Protein 1Y55 (pdb70)

B-factor: mean 13.02, std 7.2, range [3.68, 67.24]

Foldseek 3Di:
DDQVAAWKAKPQGKIKHWHDQDPQQKIKTWIFDPDDPDNVQADIWIKIWGWDDPDPWIKIKMKTDGPRARKIKMKIFIWDQDPVRFIKTKIKMKIAHDDDDPVCRVPGIDIDIIMMGHPD/DFDDAAKKAKPQGKIKHWHDQDPQQKIKIWIFDPDDPDNVQADIWMKIWGWDDPDPWIKIKMKTCGPRANKIKMKIFIWDQDPVRWIKTKIKMKIAHDDDDPVCRVVGIDIDIIIMGHDD

Structure (mmCIF, N/CA/C/O backbone):
data_1Y55
#
_entry.id   1Y55
#
_cell.length_a   78.173
_cell.length_b   78.173
_cell.length_c   110.260
_cell.angle_alpha   90.00
_cell.angle_beta   90.00
_cell.angle_gamma   90.00
#
_symmetry.space_group_name_H-M   'P 41 21 2'
#
loop_
_entity.id
_entity.type
_entity.pdbx_description
1 polymer 'Avidin-related protein 4/5'
2 non-polymer BIOTIN
3 non-polymer 'FORMIC ACID'
4 water water
#
loop_
_atom_site.group_PDB
_atom_site.id
_atom_site.type_symbol
_atom_site.label_atom_id
_atom_site.label_alt_id
_atom_site.label_comp_id
_atom_site.label_asym_id
_atom_site.label_entity_id
_atom_site.label_seq_id
_atom_site.pdbx_PDB_ins_code
_atom_site.Cartn_x
_atom_site.Cartn_y
_atom_site.Cartn_z
_atom_site.occupancy
_atom_site.B_iso_or_equiv
_atom_site.auth_seq_id
_atom_site.auth_comp_id
_atom_site.auth_asym_id
_atom_site.auth_atom_id
_atom_site.pdbx_PDB_model_num
ATOM 1 N N . LYS A 1 3 ? -0.106 45.082 19.892 1.00 24.72 3 LYS X N 1
ATOM 2 C CA . LYS A 1 3 ? 1.286 44.586 19.648 1.00 24.70 3 LYS X CA 1
ATOM 3 C C . LYS A 1 3 ? 2.157 45.653 18.957 1.00 23.07 3 LYS X C 1
ATOM 4 O O . LYS A 1 3 ? 1.813 46.109 17.865 1.00 23.52 3 LYS X O 1
ATOM 10 N N . CYS A 1 4 ? 3.279 46.021 19.592 1.00 21.04 4 CYS X N 1
ATOM 11 C CA . CYS A 1 4 ? 4.306 46.943 19.040 1.00 19.99 4 CYS X CA 1
ATOM 12 C C . CYS A 1 4 ? 5.056 46.151 17.921 1.00 19.11 4 CYS X C 1
ATOM 13 O O . CYS A 1 4 ? 5.675 45.106 18.193 1.00 19.51 4 CYS X O 1
ATOM 16 N N . SER A 1 5 ? 4.968 46.622 16.672 1.00 18.05 5 SER X N 1
ATOM 17 C CA . SER A 1 5 ? 5.803 46.147 15.559 1.00 17.65 5 SER X CA 1
ATOM 18 C C . SER A 1 5 ? 6.728 47.304 15.200 1.00 15.63 5 SER X C 1
ATOM 19 O O . SER A 1 5 ? 6.310 48.454 15.238 1.00 17.66 5 SER X O 1
ATOM 22 N N A LEU A 1 6 ? 7.965 46.993 14.813 0.50 14.79 6 LEU X N 1
ATOM 23 N N B LEU A 1 6 ? 7.966 47.010 14.837 0.50 14.82 6 LEU X N 1
ATOM 24 C CA A LEU A 1 6 ? 8.936 48.036 14.468 0.50 14.35 6 LEU X CA 1
ATOM 25 C CA B LEU A 1 6 ? 8.875 48.093 14.509 0.50 14.35 6 LEU X CA 1
ATOM 26 C C A LEU A 1 6 ? 8.687 48.643 13.084 0.50 13.26 6 LEU X C 1
ATOM 27 C C B LEU A 1 6 ? 8.517 48.737 13.175 0.50 13.34 6 LEU X C 1
ATOM 28 O O A LEU A 1 6 ? 9.267 49.675 12.741 0.50 11.79 6 LEU X O 1
ATOM 29 O O B LEU A 1 6 ? 8.833 49.898 12.969 0.50 12.01 6 LEU X O 1
ATOM 38 N N . THR A 1 7 ? 7.822 48.020 12.290 1.00 13.34 7 THR X N 1
ATOM 39 C CA . THR A 1 7 ? 7.434 48.585 10.993 1.00 12.79 7 THR X CA 1
ATOM 40 C C . THR A 1 7 ? 6.942 50.038 11.084 1.00 12.88 7 THR X C 1
ATOM 41 O O . THR A 1 7 ? 6.096 50.358 11.908 1.00 14.51 7 THR X O 1
ATOM 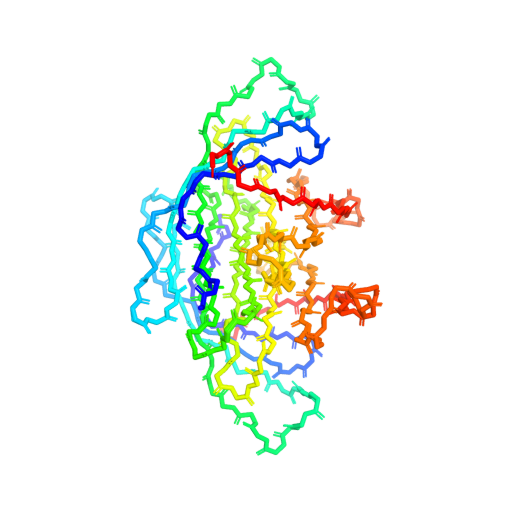45 N N . GLY A 1 8 ? 7.495 50.893 10.225 1.00 11.58 8 GLY X N 1
ATOM 46 C CA . GLY A 1 8 ? 7.141 52.297 10.138 1.00 11.28 8 GLY X CA 1
ATOM 47 C C . GLY A 1 8 ? 8.348 53.200 10.261 1.00 10.54 8 GLY X C 1
ATOM 48 O O . GLY A 1 8 ? 9.488 52.751 10.294 1.00 11.81 8 GLY X O 1
ATOM 49 N N A LYS A 1 9 ? 8.099 54.500 10.344 0.50 10.13 9 LYS X N 1
ATOM 50 N N B LYS A 1 9 ? 8.079 54.492 10.378 0.50 10.21 9 LYS X N 1
ATOM 51 C CA A LYS A 1 9 ? 9.162 55.504 10.427 0.50 9.83 9 LYS X CA 1
ATOM 52 C CA B LYS A 1 9 ? 9.127 55.500 10.479 0.50 10.07 9 LYS X CA 1
ATOM 53 C C A LYS A 1 9 ? 9.238 56.048 11.852 0.50 9.39 9 LYS X C 1
ATOM 54 C C B LYS A 1 9 ? 9.227 56.011 11.901 0.50 9.56 9 LYS X C 1
ATOM 55 O O A LYS A 1 9 ? 8.209 56.294 12.486 0.50 10.60 9 LYS X O 1
ATOM 56 O O B LYS A 1 9 ? 8.211 56.199 12.581 0.50 10.81 9 LYS X O 1
ATOM 67 N N . TRP A 1 10 ? 10.464 56.234 12.329 1.00 8.91 10 TRP X N 1
ATOM 68 C CA . TRP A 1 10 ? 10.758 56.646 13.689 1.00 8.74 10 TRP X CA 1
ATOM 69 C C . TRP A 1 10 ? 11.791 57.766 13.653 1.00 8.84 10 TRP X C 1
ATOM 70 O O . TRP A 1 10 ? 12.633 57.807 12.761 1.00 9.47 10 TRP X O 1
ATOM 81 N N . THR A 1 11 ? 11.759 58.639 14.646 1.00 8.37 11 THR X N 1
ATOM 82 C CA . THR A 1 11 ? 12.850 59.587 14.876 1.00 8.09 11 THR X CA 1
ATOM 83 C C . THR A 1 11 ? 13.385 59.396 16.285 1.00 7.84 11 THR X C 1
ATOM 84 O O . THR A 1 11 ? 12.660 58.932 17.169 1.00 9.04 11 THR X O 1
ATOM 86 N N . ASN A 1 12 ? 14.650 59.739 16.495 1.00 7.48 12 ASN X N 1
ATOM 87 C CA . ASN A 1 12 ? 15.213 59.667 17.836 1.00 7.34 12 ASN X CA 1
ATOM 88 C C . ASN A 1 12 ? 15.584 61.028 18.384 1.00 7.28 12 ASN X C 1
ATOM 89 O O . ASN A 1 12 ? 15.416 62.064 17.733 1.00 8.02 12 ASN X O 1
ATOM 94 N N . ASN A 1 13 ? 16.091 61.013 19.612 1.00 7.48 13 ASN X N 1
ATOM 95 C CA . ASN A 1 13 ? 16.395 62.232 20.353 1.00 8.14 13 ASN X CA 1
ATOM 96 C C . ASN A 1 13 ? 17.509 63.078 19.712 1.00 8.25 13 ASN X C 1
ATOM 97 O O . ASN A 1 13 ? 17.609 64.258 20.024 1.00 10.37 13 ASN X O 1
ATOM 102 N N . LEU A 1 14 ? 18.334 62.482 18.845 1.00 8.20 14 LEU X N 1
ATOM 103 C CA . LEU A 1 14 ? 19.360 63.206 18.107 1.00 8.55 14 LEU X CA 1
ATOM 104 C C . LEU A 1 14 ? 18.842 63.740 16.780 1.00 8.36 14 LEU X C 1
ATOM 105 O O . LEU A 1 14 ? 19.573 64.438 16.084 1.00 10.07 14 LEU X O 1
ATOM 110 N N . GLY A 1 15 ? 17.611 63.396 16.412 1.00 7.99 15 GLY X N 1
ATOM 111 C CA . GLY A 1 15 ? 17.025 63.795 15.149 1.00 7.98 15 GLY X CA 1
ATOM 112 C C . GLY A 1 15 ? 17.194 62.784 14.024 1.00 7.66 15 GLY X C 1
ATOM 113 O O . GLY A 1 15 ? 16.742 63.029 12.914 1.00 8.36 15 GLY X O 1
ATOM 114 N N . SER A 1 16 ? 17.861 61.654 14.270 1.00 7.16 16 SER X N 1
ATOM 115 C CA . SER A 1 16 ? 17.997 60.631 13.245 1.00 7.26 16 SER X CA 1
ATOM 116 C C . SER A 1 16 ? 16.648 60.038 12.900 1.00 7.27 16 SER X C 1
ATOM 117 O O . SER A 1 16 ? 15.749 60.024 13.733 1.00 8.62 16 SER X O 1
ATOM 120 N N . ILE A 1 17 ? 16.528 59.526 11.681 1.00 7.64 17 ILE X N 1
ATOM 121 C CA . ILE A 1 17 ? 15.301 58.900 11.198 1.00 8.02 17 ILE X CA 1
ATOM 122 C C . ILE A 1 17 ? 15.597 57.479 10.775 1.00 8.65 17 ILE X C 1
ATOM 123 O O . ILE A 1 17 ? 16.586 57.227 10.114 1.00 10.65 17 ILE X O 1
ATOM 128 N N . MET A 1 18 ? 14.734 56.533 11.131 1.00 8.76 18 MET X N 1
ATOM 129 C CA . MET A 1 18 ? 14.840 55.221 10.522 1.00 10.09 18 MET X CA 1
ATOM 130 C C . MET A 1 18 ? 13.475 54.773 10.049 1.00 9.90 18 MET X C 1
ATOM 131 O O . MET A 1 18 ? 12.435 55.130 10.598 1.00 11.16 18 MET X O 1
ATOM 136 N N . THR A 1 19 ? 13.511 53.956 9.011 1.00 9.69 19 THR X N 1
ATOM 137 C CA . THR A 1 19 ? 12.334 53.418 8.379 1.00 10.72 19 THR X CA 1
ATOM 138 C C . THR A 1 19 ? 12.483 51.912 8.348 1.00 11.32 19 THR X C 1
ATOM 139 O O . THR A 1 19 ? 13.440 51.390 7.802 1.00 13.18 19 THR X O 1
ATOM 143 N N . ILE A 1 20 ? 11.529 51.220 8.943 1.00 11.06 20 ILE X N 1
ATOM 144 C CA . ILE A 1 20 ? 11.569 49.778 9.045 1.00 11.25 20 ILE X CA 1
ATOM 145 C C . ILE A 1 20 ? 10.423 49.206 8.222 1.00 11.27 20 ILE X C 1
ATOM 146 O O . ILE A 1 20 ? 9.280 49.690 8.292 1.00 11.47 20 ILE X O 1
ATOM 151 N N . ARG A 1 21 ? 10.729 48.161 7.462 1.00 11.82 21 ARG X N 1
ATOM 152 C CA . ARG A 1 21 ? 9.774 47.538 6.565 1.00 13.00 21 ARG X CA 1
ATOM 153 C C . ARG A 1 21 ? 9.022 46.425 7.318 1.00 12.47 21 ARG X C 1
ATOM 154 O O . ARG A 1 21 ? 9.011 46.401 8.548 1.00 12.93 21 ARG X O 1
ATOM 162 N N . ALA A 1 22 ? 8.355 45.534 6.586 1.00 12.97 22 ALA X N 1
ATOM 163 C CA . ALA A 1 22 ? 7.543 44.502 7.204 1.00 13.32 22 ALA X CA 1
ATOM 164 C C . ALA A 1 22 ? 8.378 43.580 8.079 1.00 12.87 22 ALA X C 1
ATOM 165 O O . ALA A 1 22 ? 9.495 43.219 7.727 1.00 14.88 22 ALA X O 1
ATOM 167 N N . VAL A 1 23 ? 7.809 43.210 9.215 1.00 11.73 23 VAL X N 1
ATOM 168 C CA . VAL A 1 23 ? 8.419 42.230 10.107 1.00 11.32 23 VAL X CA 1
ATOM 169 C C . VAL A 1 23 ? 7.855 40.865 9.728 1.00 11.62 23 VAL X C 1
ATOM 170 O O . VAL A 1 23 ? 6.640 40.682 9.662 1.00 12.99 23 VAL X O 1
ATOM 174 N N . ASN A 1 24 ? 8.726 39.907 9.444 1.00 10.52 24 ASN X N 1
ATOM 175 C CA . ASN A 1 24 ? 8.271 38.601 8.976 1.00 10.90 24 ASN X CA 1
ATOM 176 C C . ASN A 1 24 ? 7.883 37.693 10.144 1.00 10.82 24 ASN X C 1
ATOM 177 O O . ASN A 1 24 ? 7.896 38.122 11.292 1.00 10.96 24 ASN X O 1
ATOM 182 N N A SER A 1 25 ? 7.429 36.466 9.890 0.50 10.30 25 SER X N 1
ATOM 183 N N B SER A 1 25 ? 7.608 36.429 9.806 0.50 11.45 25 SER X N 1
ATOM 184 C CA A SER A 1 25 ? 6.947 35.625 10.986 0.50 9.93 25 SER X CA 1
ATOM 185 C CA B SER A 1 25 ? 7.074 35.461 10.747 0.50 11.74 25 SER X CA 1
ATOM 186 C C A SER A 1 25 ? 8.065 35.158 11.933 0.50 10.15 25 SER X C 1
ATOM 187 C C B SER A 1 25 ? 8.057 35.164 11.859 0.50 11.07 25 SER X C 1
ATOM 188 O O A SER A 1 25 ? 7.765 34.704 13.030 0.50 11.58 25 SER X O 1
ATOM 189 O O B SER A 1 25 ? 7.658 34.866 12.973 0.50 11.83 25 SER X O 1
ATOM 194 N N . ARG A 1 26 ? 9.338 35.259 11.523 1.00 10.20 26 ARG X N 1
ATOM 195 C CA . ARG A 1 26 ? 10.459 35.035 12.440 1.00 10.18 26 ARG X CA 1
ATOM 196 C C . ARG A 1 26 ? 10.814 36.269 13.278 1.00 9.86 26 ARG X C 1
ATOM 197 O O . ARG A 1 26 ? 11.658 36.186 14.176 1.00 11.61 26 ARG X O 1
ATOM 205 N N . GLY A 1 27 ? 10.227 37.421 12.963 1.00 9.25 27 GLY X N 1
ATOM 206 C CA . GLY A 1 27 ? 10.597 38.666 13.601 1.00 9.16 27 GLY X CA 1
ATOM 207 C C . GLY A 1 27 ? 11.683 39.435 12.881 1.00 8.91 27 GLY X C 1
ATOM 208 O O . GLY A 1 27 ? 12.084 40.491 13.377 1.00 9.04 27 GLY X O 1
ATOM 209 N N . GLU A 1 28 ? 12.140 38.972 11.726 1.00 9.26 28 GLU X N 1
ATOM 210 C CA . GLU A 1 28 ? 13.185 39.666 10.998 1.00 9.28 28 GLU X CA 1
ATOM 211 C C . GLU A 1 28 ? 12.636 40.876 10.254 1.00 9.42 28 GLU X C 1
ATOM 212 O O . GLU A 1 28 ? 11.516 40.861 9.746 1.00 10.31 28 GLU X O 1
ATOM 218 N N . PHE A 1 29 ? 13.452 41.919 10.168 1.00 9.51 29 PHE X N 1
ATOM 219 C CA . PHE A 1 29 ? 13.095 43.135 9.447 1.00 9.96 29 PHE X CA 1
ATOM 220 C C . PHE A 1 29 ? 14.319 43.786 8.844 1.00 9.51 29 PHE X C 1
ATOM 221 O O . PHE A 1 29 ? 15.435 43.661 9.340 1.00 9.45 29 PHE X O 1
ATOM 229 N N . THR A 1 30 ? 14.071 44.503 7.762 1.00 10.61 30 THR X N 1
ATOM 230 C CA . THR A 1 30 ? 15.056 45.368 7.162 1.00 11.06 30 THR X CA 1
ATOM 231 C C . THR A 1 30 ? 14.553 46.795 7.174 1.00 10.37 30 THR X C 1
ATOM 232 O O . THR A 1 30 ? 13.407 47.062 7.510 1.00 12.01 30 THR X O 1
ATOM 236 N N . GLY A 1 31 ? 15.431 47.714 6.830 1.00 10.10 31 GLY X N 1
ATOM 237 C CA . GLY A 1 31 ? 15.067 49.100 6.799 1.00 10.92 31 GLY X CA 1
ATOM 238 C C . GLY A 1 31 ? 16.239 49.967 6.415 1.00 9.43 31 GLY X C 1
ATOM 239 O O . GLY A 1 31 ? 17.274 49.503 5.943 1.00 9.46 31 GLY X O 1
ATOM 240 N N . THR A 1 32 ? 16.054 51.260 6.625 1.00 9.27 32 THR X N 1
ATOM 241 C CA . THR A 1 32 ? 17.097 52.251 6.376 1.00 9.44 32 THR X CA 1
ATOM 242 C C . THR A 1 32 ? 17.208 53.186 7.571 1.00 8.93 32 THR X C 1
ATOM 243 O O . THR A 1 32 ? 16.268 53.361 8.345 1.00 9.69 32 THR X O 1
ATOM 247 N N . TYR A 1 33 ? 18.385 53.781 7.689 1.00 8.27 33 TYR X N 1
ATOM 248 C CA . TYR A 1 33 ? 18.721 54.638 8.810 1.00 7.94 33 TYR X CA 1
ATOM 249 C C . TYR A 1 33 ? 19.424 55.874 8.257 1.00 7.79 33 TYR X C 1
ATOM 250 O O . TYR A 1 33 ? 20.427 55.734 7.556 1.00 8.20 33 TYR X O 1
ATOM 259 N N . LEU A 1 34 ? 18.897 57.057 8.576 1.00 7.52 34 LEU X N 1
ATOM 260 C CA . LEU A 1 34 ? 19.513 58.331 8.210 1.00 7.91 34 LEU X CA 1
ATOM 261 C C . LEU A 1 34 ? 19.957 58.993 9.517 1.00 7.12 34 LEU X C 1
ATOM 262 O O . LEU A 1 34 ? 19.145 59.539 10.263 1.00 7.39 34 LEU X O 1
ATOM 267 N N . THR A 1 35 ? 21.240 58.865 9.828 1.00 7.13 35 THR X N 1
ATOM 268 C CA . THR A 1 35 ? 21.748 59.457 11.047 1.00 7.03 35 THR X CA 1
ATOM 269 C C . THR A 1 35 ? 21.861 60.971 10.917 1.00 7.02 35 THR X C 1
ATOM 270 O O . THR A 1 35 ? 22.249 61.486 9.869 1.00 7.67 35 THR X O 1
ATOM 274 N N . ALA A 1 36 ? 21.518 61.681 11.994 1.00 7.07 36 ALA X N 1
ATOM 275 C CA . ALA A 1 36 ? 21.679 63.127 12.022 1.00 7.48 36 ALA X CA 1
ATOM 276 C C . ALA A 1 36 ? 23.127 63.538 12.274 1.00 7.74 36 ALA X C 1
ATOM 277 O O . ALA A 1 36 ? 23.509 64.672 11.952 1.00 9.18 36 ALA X O 1
ATOM 279 N N . VAL A 1 37 ? 23.905 62.643 12.891 1.00 7.75 37 VAL X N 1
ATOM 280 C CA . VAL A 1 37 ? 25.262 62.919 13.353 1.00 8.06 37 VAL X CA 1
ATOM 281 C C . VAL A 1 37 ? 26.205 61.816 12.886 1.00 7.87 37 VAL X C 1
ATOM 282 O O . VAL A 1 37 ? 25.812 60.662 12.680 1.00 8.03 37 VAL X O 1
ATOM 286 N N . ALA A 1 38 ? 27.481 62.157 12.775 1.00 8.52 38 ALA X N 1
ATOM 287 C CA . ALA A 1 38 ? 28.509 61.181 12.418 1.00 8.91 38 ALA X CA 1
ATOM 288 C C . ALA A 1 38 ? 29.859 61.761 12.768 1.00 9.54 38 ALA X C 1
ATOM 289 O O . ALA A 1 38 ? 29.985 62.945 13.055 1.00 10.46 38 ALA X O 1
ATOM 291 N N . ASP A 1 39 ? 30.890 60.936 12.722 1.00 10.32 39 ASP X N 1
ATOM 292 C CA . ASP A 1 39 ? 32.251 61.448 12.851 1.00 11.83 39 ASP X CA 1
ATOM 293 C C . ASP A 1 39 ? 32.546 62.496 11.770 1.00 12.84 39 ASP X C 1
ATOM 294 O O . ASP A 1 39 ? 33.197 63.517 12.036 1.00 14.41 39 ASP X O 1
ATOM 299 N N . ASN A 1 40 ? 32.057 62.233 10.559 1.00 12.98 40 ASN X N 1
ATOM 300 C CA . ASN A 1 40 ? 32.227 63.116 9.408 1.00 13.87 40 ASN X CA 1
ATOM 301 C C . ASN A 1 40 ? 30.870 63.344 8.770 1.00 13.14 40 ASN X C 1
ATOM 302 O O . ASN A 1 40 ? 30.497 62.647 7.824 1.00 12.69 40 ASN X O 1
ATOM 307 N N . PRO A 1 41 ? 30.102 64.280 9.313 1.00 12.80 41 PRO X N 1
ATOM 308 C CA . PRO A 1 41 ? 28.709 64.425 8.876 1.00 12.41 41 PRO X CA 1
ATOM 309 C C . PRO A 1 41 ? 28.556 64.829 7.401 1.00 12.07 41 PRO X C 1
ATOM 310 O O . PRO A 1 41 ? 27.515 64.562 6.806 1.00 11.85 41 PRO X O 1
ATOM 314 N N . GLY A 1 42 ? 29.583 65.437 6.810 1.00 12.78 42 GLY X N 1
ATOM 315 C CA . GLY A 1 42 ? 29.561 65.755 5.394 1.00 13.28 42 GLY X CA 1
ATOM 316 C C . GLY A 1 42 ? 29.506 64.534 4.495 1.00 13.41 42 GLY X C 1
ATOM 317 O O . GLY A 1 42 ? 29.205 64.647 3.301 1.00 15.14 42 GLY X O 1
ATOM 318 N N . ASN A 1 43 ? 29.796 63.366 5.059 1.00 12.69 43 ASN X N 1
ATOM 319 C CA . ASN A 1 43 ? 29.769 62.122 4.321 1.00 12.46 43 ASN X CA 1
ATOM 320 C C . ASN A 1 43 ? 28.479 61.318 4.499 1.00 11.20 43 ASN X C 1
ATOM 321 O O . ASN A 1 43 ? 28.327 60.296 3.859 1.00 11.43 43 ASN X O 1
ATOM 326 N N . ILE A 1 44 ? 27.559 61.745 5.361 1.00 10.09 44 ILE X N 1
ATOM 327 C CA . ILE A 1 44 ? 26.419 60.887 5.695 1.00 9.34 44 ILE X CA 1
ATOM 328 C C . ILE A 1 44 ? 25.585 60.557 4.464 1.00 9.47 44 ILE X C 1
ATOM 329 O O . ILE A 1 44 ? 25.232 61.444 3.675 1.00 10.29 44 ILE X O 1
ATOM 334 N N . THR A 1 45 ? 25.279 59.273 4.321 1.00 9.59 45 THR X N 1
ATOM 335 C CA . THR A 1 45 ? 24.313 58.780 3.349 1.00 10.17 45 THR X CA 1
ATOM 336 C C . THR A 1 45 ? 23.386 57.784 4.027 1.00 9.28 45 THR X C 1
ATOM 337 O O . THR A 1 45 ? 23.735 57.172 5.049 1.00 9.70 45 THR X O 1
ATOM 341 N N . LEU A 1 46 ? 22.202 57.620 3.458 1.00 9.91 46 LEU X N 1
ATOM 342 C CA . LEU A 1 46 ? 21.235 56.639 3.914 1.00 9.77 46 LEU X CA 1
ATOM 343 C C . LEU A 1 46 ? 21.884 55.266 3.971 1.00 9.62 46 LEU X C 1
ATOM 344 O O . LEU A 1 46 ? 22.570 54.869 3.024 1.00 10.92 46 LEU X O 1
ATOM 349 N N . SER A 1 47 ? 21.660 54.531 5.055 1.00 8.73 47 SER X N 1
ATOM 350 C CA . SER A 1 47 ? 22.352 53.269 5.288 1.00 8.63 47 SER X CA 1
ATOM 351 C C . SER A 1 47 ? 21.364 52.171 5.656 1.00 8.69 47 SER X C 1
ATOM 352 O O . SER A 1 47 ? 20.351 52.414 6.310 1.00 9.42 47 SER X O 1
ATOM 355 N N . PRO A 1 48 ? 21.651 50.942 5.247 1.00 8.73 48 PRO X N 1
ATOM 356 C CA . PRO A 1 48 ? 20.745 49.820 5.527 1.00 8.85 48 PRO X CA 1
ATOM 357 C C . PRO A 1 48 ? 20.875 49.273 6.938 1.00 8.35 48 PRO X C 1
ATOM 358 O O . PRO A 1 48 ? 21.948 49.304 7.538 1.00 8.68 48 PRO X O 1
ATOM 362 N N . LEU A 1 49 ? 19.759 48.730 7.417 1.00 8.69 49 LEU X N 1
ATOM 363 C CA . LEU A 1 49 ? 19.719 48.018 8.690 1.00 8.59 49 LEU X CA 1
ATOM 364 C C . LEU A 1 49 ? 19.015 46.676 8.521 1.00 8.31 49 LEU X C 1
ATOM 365 O O . LEU A 1 49 ? 18.195 46.481 7.618 1.00 8.78 49 LEU X O 1
ATOM 370 N N . LEU A 1 50 ? 19.361 45.745 9.404 1.00 8.33 50 LEU X N 1
ATOM 371 C CA . LEU A 1 50 ? 18.799 44.399 9.422 1.00 8.09 50 LEU X CA 1
ATOM 372 C C . LEU A 1 50 ? 18.714 43.967 10.868 1.00 7.41 50 LEU X C 1
ATOM 373 O O . LEU A 1 50 ? 19.697 44.091 11.588 1.00 7.60 50 LEU X O 1
ATOM 378 N N . GLY A 1 51 ? 17.573 43.444 11.299 1.00 7.65 51 GLY X N 1
ATOM 379 C CA . GLY A 1 51 ? 17.403 43.043 12.679 1.00 8.50 51 GLY X CA 1
ATOM 380 C C . GLY A 1 51 ? 16.329 42.004 12.903 1.00 7.59 51 GLY X C 1
ATOM 381 O O . GLY A 1 51 ? 15.737 41.475 11.967 1.00 7.89 51 GLY X O 1
ATOM 382 N N . ILE A 1 52 ? 16.134 41.701 14.180 1.00 7.71 52 ILE X N 1
ATOM 383 C CA . ILE A 1 52 ? 15.130 40.746 14.626 1.00 7.83 52 ILE X CA 1
ATOM 384 C C . ILE A 1 52 ? 14.444 41.274 15.866 1.00 7.48 52 ILE X C 1
ATOM 385 O O . ILE A 1 52 ? 15.111 41.708 16.813 1.00 7.50 52 ILE X O 1
ATOM 390 N N . GLN A 1 53 ? 13.118 41.198 15.886 1.00 8.33 53 GLN X N 1
ATOM 391 C CA . GLN A 1 53 ? 12.325 41.438 17.087 1.00 8.48 53 GLN X CA 1
ATOM 392 C C . GLN A 1 53 ? 11.639 40.152 17.501 1.00 8.60 53 GLN X C 1
ATOM 393 O O . GLN A 1 53 ? 11.465 39.238 16.701 1.00 10.09 53 GLN X O 1
ATOM 399 N N . HIS A 1 54 ? 11.231 40.097 18.760 1.00 8.54 54 HIS X N 1
ATOM 400 C CA . HIS A 1 54 ? 10.340 39.045 19.209 1.00 9.10 54 HIS X CA 1
ATOM 401 C C . HIS A 1 54 ? 8.934 39.295 18.651 1.00 9.68 54 HIS X C 1
ATOM 402 O O . HIS A 1 54 ? 8.527 40.429 18.407 1.00 11.43 54 HIS X O 1
ATOM 409 N N . LYS A 1 55 ? 8.209 38.207 18.455 1.00 11.51 55 LYS X N 1
ATOM 410 C CA . LYS A 1 55 ? 6.940 38.189 17.752 1.00 12.26 55 LYS X CA 1
ATOM 411 C C . LYS A 1 55 ? 5.715 38.079 18.640 1.00 12.34 55 LYS X C 1
ATOM 412 O O . LYS A 1 55 ? 4.695 38.742 18.381 1.00 14.49 55 LYS X O 1
ATOM 418 N N . ARG A 1 56 ? 5.768 37.248 19.668 0.50 10.33 56 ARG X N 1
ATOM 419 C CA . ARG A 1 56 ? 4.576 36.969 20.472 0.50 10.53 56 ARG X CA 1
ATOM 420 C C . ARG A 1 56 ? 4.315 38.114 21.441 0.50 10.50 56 ARG X C 1
ATOM 421 O O . ARG A 1 56 ? 3.170 38.471 21.691 0.50 10.70 56 ARG X O 1
ATOM 429 N N . ALA A 1 57 ? 5.389 38.703 21.954 1.00 12.33 57 ALA X N 1
ATOM 430 C CA . ALA A 1 57 ? 5.283 39.745 22.957 1.00 12.39 57 ALA X CA 1
ATOM 431 C C . ALA A 1 57 ? 4.613 41.013 22.448 1.00 11.84 57 ALA X C 1
ATOM 432 O O . ALA A 1 57 ? 4.901 41.492 21.363 1.00 12.91 57 ALA X O 1
ATOM 434 N N A SER A 1 58 ? 3.717 41.596 23.228 0.50 11.68 58 SER X N 1
ATOM 435 N N B SER A 1 58 ? 3.759 41.543 23.308 0.50 11.95 58 SER X N 1
ATOM 436 C CA A SER A 1 58 ? 3.181 42.903 22.850 0.50 11.15 58 SER X CA 1
ATOM 437 C CA B SER A 1 58 ? 3.128 42.829 23.096 0.50 11.76 58 SER X CA 1
ATOM 438 C C A SER A 1 58 ? 4.216 44.011 22.980 0.50 10.30 58 SER X C 1
ATOM 439 C C B SER A 1 58 ? 4.118 43.990 23.117 0.50 10.60 58 SER X C 1
ATOM 440 O O A SER A 1 58 ? 4.142 44.992 22.238 0.50 10.55 58 SER X O 1
ATOM 441 O O B SER A 1 58 ? 3.905 44.981 22.456 0.50 10.61 58 SER X O 1
ATOM 446 N N . GLN A 1 59 ? 5.178 43.857 23.899 1.00 9.40 59 GLN X N 1
ATOM 447 C CA . GLN A 1 59 ? 6.220 44.869 24.072 1.00 8.35 59 GLN X CA 1
ATOM 448 C C . GLN A 1 59 ? 7.554 44.168 23.831 1.00 7.97 59 GLN X C 1
ATOM 449 O O . GLN A 1 59 ? 8.294 43.854 24.786 1.00 8.59 59 GLN X O 1
ATOM 455 N N . PRO A 1 60 ? 7.856 43.862 22.572 1.00 8.29 60 PRO X N 1
ATOM 456 C CA . PRO A 1 60 ? 9.005 43.004 22.262 1.00 8.09 60 PRO X CA 1
ATOM 457 C C . PRO A 1 60 ? 10.346 43.671 22.486 1.00 7.35 60 PRO X C 1
ATOM 458 O O . PRO A 1 60 ? 10.493 44.882 22.267 1.00 7.80 60 PRO X O 1
ATOM 462 N N . THR A 1 61 ? 11.329 42.863 22.859 1.00 7.27 61 THR X N 1
ATOM 463 C CA . THR A 1 61 ? 12.722 43.273 22.704 1.00 7.16 61 THR X CA 1
ATOM 464 C C . THR A 1 61 ? 13.129 43.017 21.228 1.00 6.90 61 THR X C 1
ATOM 465 O O . THR A 1 61 ? 12.498 42.247 20.479 1.00 7.41 61 THR X O 1
ATOM 469 N N . PHE A 1 62 ? 14.221 43.654 20.828 1.00 6.82 62 PHE X N 1
ATOM 470 C CA . PHE A 1 62 ? 14.696 43.585 19.451 1.00 6.93 62 PHE X CA 1
ATOM 471 C C . PHE A 1 62 ? 16.163 43.990 19.408 1.00 6.67 62 PHE X C 1
ATOM 472 O O . PHE A 1 62 ? 16.699 44.571 20.364 1.00 6.72 62 PHE X O 1
ATOM 480 N N . GLY A 1 63 ? 16.784 43.719 18.269 1.00 6.59 63 GLY X N 1
ATOM 481 C CA . GLY A 1 63 ? 18.104 44.221 17.951 1.00 6.72 63 GLY X CA 1
ATOM 482 C C . GLY A 1 63 ? 18.191 44.474 16.461 1.00 6.52 63 GLY X C 1
ATOM 483 O O . GLY A 1 63 ? 17.450 43.861 15.673 1.00 7.16 63 GLY X O 1
ATOM 484 N N . PHE A 1 64 ? 19.090 45.373 16.050 1.00 6.66 64 PHE X N 1
ATOM 485 C CA . PHE A 1 64 ? 19.402 45.536 14.651 1.00 6.87 64 PHE X CA 1
ATOM 486 C C . PHE A 1 64 ? 20.817 46.051 14.480 1.00 6.52 64 PHE X C 1
ATOM 487 O O . PHE A 1 64 ? 21.398 46.652 15.374 1.00 7.10 64 PHE X O 1
ATOM 495 N N . THR A 1 65 ? 21.344 45.811 13.285 1.00 6.58 65 THR X N 1
ATOM 496 C CA . THR A 1 65 ? 22.648 46.265 12.842 1.00 6.87 65 THR X CA 1
ATOM 497 C C . THR A 1 65 ? 22.465 47.283 11.742 1.00 6.64 65 THR X C 1
ATOM 498 O O . THR A 1 65 ? 21.685 47.052 10.811 1.00 7.68 65 THR X O 1
ATOM 502 N N . VAL A 1 66 ? 23.195 48.393 11.832 1.00 6.77 66 VAL X N 1
ATOM 503 C CA . VAL A 1 66 ? 23.294 49.375 10.760 1.00 7.14 66 VAL X CA 1
ATOM 504 C C . VAL A 1 66 ? 24.678 49.278 10.142 1.00 7.39 66 VAL X C 1
ATOM 505 O O . VAL A 1 66 ? 25.691 49.487 10.803 1.00 7.86 66 VAL X O 1
ATOM 509 N N . HIS A 1 67 ? 24.713 48.950 8.850 1.00 7.91 67 HIS X N 1
ATOM 510 C CA . HIS A 1 67 ? 25.937 48.979 8.062 1.00 8.29 67 HIS X CA 1
ATOM 511 C C . HIS A 1 67 ? 26.053 50.374 7.447 1.00 8.35 67 HIS X C 1
ATOM 512 O O . HIS A 1 67 ? 25.366 50.700 6.479 1.00 9.29 67 HIS X O 1
ATOM 519 N N . TRP A 1 68 ? 26.908 51.222 8.006 1.00 8.33 68 TRP X N 1
ATOM 520 C CA . TRP A 1 68 ? 27.037 52.578 7.496 1.00 8.40 68 TRP X CA 1
ATOM 521 C C . TRP A 1 68 ? 27.624 52.519 6.081 1.00 8.97 68 TRP X C 1
ATOM 522 O O . TRP A 1 68 ? 28.653 51.887 5.855 1.00 9.80 68 TRP X O 1
ATOM 533 N N . ASN A 1 69 ? 26.973 53.196 5.138 1.00 9.20 69 ASN X N 1
ATOM 534 C CA . ASN A 1 69 ? 27.398 53.148 3.747 1.00 10.28 69 ASN X CA 1
ATOM 535 C C . ASN A 1 69 ? 28.472 54.164 3.407 1.00 10.82 69 ASN X C 1
ATOM 536 O O . ASN A 1 69 ? 28.894 54.249 2.261 1.00 13.33 69 ASN X O 1
ATOM 541 N N . PHE A 1 70 ? 28.904 54.936 4.389 1.00 10.21 70 PHE X N 1
ATOM 542 C CA . PHE A 1 70 ? 29.847 56.035 4.187 1.00 10.24 70 PHE X CA 1
ATOM 543 C C . PHE A 1 70 ? 31.050 55.969 5.117 1.00 10.27 70 PHE X C 1
ATOM 544 O O . PHE A 1 70 ? 31.854 56.896 5.131 1.00 11.47 70 PHE X O 1
ATOM 552 N N . SER A 1 71 ? 31.170 54.895 5.901 1.00 10.28 71 SER X N 1
ATOM 553 C CA . SER A 1 71 ? 32.339 54.687 6.735 1.00 10.67 71 SER X CA 1
ATOM 554 C C . SER A 1 71 ? 32.558 53.195 6.891 1.00 9.95 71 SER X C 1
ATOM 555 O O . SER A 1 71 ? 31.744 52.394 6.436 1.00 10.98 71 SER X O 1
ATOM 558 N N . GLU A 1 72 ? 33.653 52.828 7.545 1.00 9.53 72 GLU X N 1
ATOM 559 C CA . GLU A 1 72 ? 33.966 51.426 7.805 1.00 9.55 72 GLU X CA 1
ATOM 560 C C . GLU A 1 72 ? 33.370 50.931 9.122 1.00 8.45 72 GLU X C 1
ATOM 561 O O . GLU A 1 72 ? 33.600 49.786 9.504 1.00 9.14 72 GLU X O 1
ATOM 567 N N . SER A 1 73 ? 32.605 51.779 9.800 1.00 8.53 73 SER X N 1
ATOM 568 C CA . SER A 1 73 ? 32.021 51.472 11.087 1.00 8.04 73 SER X CA 1
ATOM 569 C C . SER A 1 73 ? 30.694 50.707 10.968 1.00 7.84 73 SER X C 1
ATOM 570 O O . SER A 1 73 ? 30.053 50.681 9.919 1.00 8.03 73 SER X O 1
ATOM 573 N N . THR A 1 74 ? 30.283 50.139 12.093 1.00 7.28 74 THR X N 1
ATOM 574 C CA . THR A 1 74 ? 29.008 49.441 12.213 1.00 7.07 74 THR X CA 1
ATOM 575 C C . THR A 1 74 ? 28.397 49.816 13.556 1.00 6.78 74 THR X C 1
ATOM 576 O O . THR A 1 74 ? 29.123 49.901 14.536 1.00 7.15 74 THR X O 1
ATOM 580 N N . THR A 1 75 ? 27.082 50.026 13.611 1.00 6.49 75 THR X N 1
ATOM 581 C CA . THR A 1 75 ? 26.407 50.184 14.897 1.00 6.50 75 THR X CA 1
ATOM 582 C C . THR A 1 75 ? 25.400 49.065 15.101 1.00 6.31 75 THR X C 1
ATOM 583 O O . THR A 1 75 ? 24.714 48.673 14.164 1.00 7.51 75 THR X O 1
ATOM 587 N N . VAL A 1 76 ? 25.286 48.582 16.329 1.00 6.04 76 VAL X N 1
ATOM 588 C CA . VAL A 1 76 ? 24.167 47.739 16.725 1.00 6.21 76 VAL X CA 1
ATOM 589 C C . VAL A 1 76 ? 23.355 48.459 17.780 1.00 5.85 76 VAL X C 1
ATOM 590 O O . VAL A 1 76 ? 23.896 49.136 18.652 1.00 6.33 76 VAL X O 1
ATOM 594 N N . PHE A 1 77 ? 22.043 48.288 17.680 1.00 6.10 77 PHE X N 1
ATOM 595 C CA . PHE A 1 77 ? 21.072 48.802 18.636 1.00 6.45 77 PHE X CA 1
ATOM 596 C C . PHE A 1 77 ? 20.278 47.641 19.224 1.00 6.36 77 PHE X C 1
ATOM 597 O O . PHE A 1 77 ? 19.903 46.715 18.498 1.00 6.81 77 PHE X O 1
ATOM 605 N N . THR A 1 78 ? 19.991 47.700 20.516 1.00 6.38 78 THR X N 1
ATOM 606 C CA . THR A 1 78 ? 19.029 46.778 21.106 1.00 6.59 78 THR X CA 1
ATOM 607 C C . THR A 1 78 ? 18.130 47.529 22.057 1.00 6.38 78 THR X C 1
ATOM 608 O O . THR A 1 78 ? 18.521 48.537 22.631 1.00 9.32 78 THR X O 1
ATOM 612 N N . GLY A 1 79 ? 16.921 47.052 22.235 1.00 6.64 79 GLY X N 1
ATOM 613 C CA . GLY A 1 79 ? 15.986 47.732 23.096 1.00 7.09 79 GLY X CA 1
ATOM 614 C C . GLY A 1 79 ? 14.655 47.037 23.147 1.00 6.40 79 GLY X C 1
ATOM 615 O O . GLY A 1 79 ? 14.532 45.851 22.814 1.00 6.60 79 GLY X O 1
ATOM 616 N N . GLN A 1 80 ? 13.660 47.801 23.586 1.00 6.67 80 GLN X N 1
ATOM 617 C CA . GLN A 1 80 ? 12.306 47.292 23.765 1.00 6.95 80 GLN X CA 1
ATOM 618 C C . GLN A 1 80 ? 11.315 48.341 23.282 1.00 7.23 80 GLN X C 1
ATOM 619 O O . GLN A 1 80 ? 11.534 49.539 23.444 1.00 7.54 80 GLN X O 1
ATOM 625 N N . CYS A 1 81 ? 10.225 47.865 22.676 1.00 7.51 81 CYS X N 1
ATOM 626 C CA . CYS A 1 81 ? 9.103 48.735 22.294 1.00 8.71 81 CYS X CA 1
ATOM 627 C C . CYS A 1 81 ? 8.070 48.694 23.400 1.00 8.74 81 CYS X C 1
ATOM 628 O O . CYS A 1 81 ? 7.548 47.624 23.730 1.00 10.38 81 CYS X O 1
ATOM 631 N N . PHE A 1 82 ? 7.795 49.852 23.980 1.00 8.83 82 PHE X N 1
ATOM 632 C CA . PHE A 1 82 ? 6.782 49.995 25.003 1.00 9.00 82 PHE X CA 1
ATOM 633 C C . PHE A 1 82 ? 5.551 50.677 24.425 1.00 9.65 82 PHE X C 1
ATOM 634 O O . PHE A 1 82 ? 5.662 51.597 23.620 1.00 10.66 82 PHE X O 1
ATOM 642 N N . ILE A 1 83 ? 4.383 50.223 24.872 1.00 10.53 83 ILE X N 1
ATOM 643 C CA . ILE A 1 83 ? 3.095 50.841 24.576 1.00 11.72 83 ILE X CA 1
ATOM 644 C C . ILE A 1 83 ? 2.514 51.406 25.871 1.00 12.65 83 ILE X C 1
ATOM 645 O O . ILE A 1 83 ? 2.312 50.669 26.825 1.00 14.34 83 ILE X O 1
ATOM 650 N N . ASP A 1 84 ? 2.293 52.717 25.865 1.00 13.45 84 ASP X N 1
ATOM 651 C CA . ASP A 1 84 ? 1.630 53.533 26.897 1.00 16.22 84 ASP X CA 1
ATOM 652 C C . ASP A 1 84 ? 0.198 53.126 27.159 1.00 15.60 84 ASP X C 1
ATOM 653 O O . ASP A 1 84 ? -0.418 52.463 26.341 1.00 15.28 84 ASP X O 1
ATOM 658 N N A ARG A 1 85 ? -0.361 53.580 28.275 0.50 16.08 85 ARG X N 1
ATOM 659 N N B ARG A 1 85 ? -0.354 53.645 28.260 0.50 15.87 85 ARG X N 1
ATOM 660 C CA A ARG A 1 85 ? -1.803 53.434 28.520 0.50 16.30 85 ARG X CA 1
ATOM 661 C CA B ARG A 1 85 ? -1.790 53.544 28.554 0.50 15.99 85 ARG X CA 1
ATOM 662 C C A ARG A 1 85 ? -2.681 54.201 27.505 0.50 16.23 85 ARG X C 1
ATOM 663 C C B ARG A 1 85 ? -2.652 54.144 27.444 0.50 16.05 85 ARG X C 1
ATOM 664 O O A ARG A 1 85 ? -3.893 53.977 27.462 0.50 16.63 85 ARG X O 1
ATOM 665 O O B ARG A 1 85 ? -3.807 53.746 27.260 0.50 16.57 85 ARG X O 1
ATOM 680 N N . ASN A 1 86 ? -2.097 55.116 26.725 1.00 15.42 86 ASN X N 1
ATOM 681 C CA . ASN A 1 86 ? -2.797 55.787 25.629 1.00 15.15 86 ASN X CA 1
ATOM 682 C C . ASN A 1 86 ? -2.483 55.208 24.252 1.00 14.78 86 ASN X C 1
ATOM 683 O O . ASN A 1 86 ? -2.911 55.751 23.239 1.00 16.15 86 ASN X O 1
ATOM 688 N N . GLY A 1 87 ? -1.704 54.127 24.215 1.00 13.24 87 GLY X N 1
ATOM 689 C CA . GLY A 1 87 ? -1.357 53.475 22.973 1.00 13.64 87 GLY X CA 1
ATOM 690 C C . GLY A 1 87 ? -0.149 54.059 22.269 1.00 14.11 87 GLY X C 1
ATOM 691 O O . GLY A 1 87 ? 0.163 53.641 21.157 1.00 15.74 87 GLY X O 1
ATOM 692 N N . LYS A 1 88 ? 0.529 55.021 22.884 1.00 13.39 88 LYS X N 1
ATOM 693 C CA . LYS A 1 88 ? 1.716 55.595 22.260 1.00 13.83 88 LYS X CA 1
ATOM 694 C C . LYS A 1 88 ? 2.929 54.685 22.442 1.00 11.97 88 LYS X C 1
ATOM 695 O O . LYS A 1 88 ? 3.139 54.120 23.513 1.00 12.60 88 LYS X O 1
ATOM 701 N N . GLU A 1 89 ? 3.719 54.560 21.380 1.00 10.98 89 GLU X N 1
ATOM 702 C CA . GLU A 1 89 ? 4.870 53.666 21.359 1.00 10.65 89 GLU X CA 1
ATOM 703 C C . GLU A 1 89 ? 6.185 54.418 21.464 1.00 10.44 89 GLU X C 1
ATOM 704 O O . GLU A 1 89 ? 6.382 55.463 20.850 1.00 12.22 89 GLU X O 1
ATOM 710 N N . VAL A 1 90 ? 7.087 53.875 22.260 1.00 9.44 90 VAL X N 1
ATOM 711 C CA . VAL A 1 90 ? 8.441 54.393 22.402 1.00 9.57 90 VAL X CA 1
ATOM 712 C C . VAL A 1 90 ? 9.394 53.218 22.280 1.00 8.37 90 VAL X C 1
ATOM 713 O O . VAL A 1 90 ? 9.166 52.158 22.864 1.00 9.55 90 VAL X O 1
ATOM 717 N N . LEU A 1 91 ? 10.472 53.414 21.530 1.00 7.51 91 LEU X N 1
ATOM 718 C CA . LEU A 1 91 ? 11.598 52.478 21.567 1.00 7.96 91 LEU X CA 1
ATOM 719 C C . LEU A 1 91 ? 12.657 53.034 22.498 1.00 7.53 91 LEU X C 1
ATOM 720 O O . LEU A 1 91 ? 13.169 54.132 22.267 1.00 9.00 91 LEU X O 1
ATOM 725 N N . LYS A 1 92 ? 12.997 52.278 23.536 1.00 7.07 92 LYS X N 1
ATOM 726 C CA . LYS A 1 92 ? 14.131 52.587 24.397 1.00 7.19 92 LYS X CA 1
ATOM 727 C C . LYS A 1 92 ? 15.275 51.701 23.929 1.00 6.60 92 LYS X C 1
ATOM 728 O O . LYS A 1 92 ? 15.119 50.485 23.873 1.00 7.53 92 LYS X O 1
ATOM 734 N N . THR A 1 93 ? 16.397 52.300 23.554 1.00 7.28 93 THR X N 1
ATOM 735 C CA . THR A 1 93 ? 17.527 51.553 23.030 1.00 6.95 93 THR X CA 1
ATOM 736 C C . THR A 1 93 ? 18.850 51.973 23.626 1.00 6.68 93 THR X C 1
ATOM 737 O O . THR A 1 93 ? 19.036 53.102 24.109 1.00 7.13 93 THR X O 1
ATOM 741 N N A MET A 1 94 ? 19.785 51.062 23.458 0.50 6.72 94 MET X N 1
ATOM 742 N N B MET A 1 94 ? 19.774 50.996 23.637 0.50 6.64 94 MET X N 1
ATOM 743 C CA A MET A 1 94 ? 21.166 51.347 23.662 0.50 6.75 94 MET X CA 1
ATOM 744 C CA B MET A 1 94 ? 21.217 51.192 23.812 0.50 6.30 94 MET X CA 1
ATOM 745 C C A MET A 1 94 ? 21.945 50.752 22.519 0.50 6.26 94 MET X C 1
ATOM 746 C C B MET A 1 94 ? 21.931 50.760 22.527 0.50 6.04 94 MET X C 1
ATOM 747 O O A MET A 1 94 ? 21.517 49.779 21.885 0.50 6.59 94 MET X O 1
ATOM 748 O O B MET A 1 94 ? 21.444 49.889 21.802 0.50 6.48 94 MET X O 1
ATOM 757 N N . TRP A 1 95 ? 23.104 51.343 22.264 1.00 5.95 95 TRP X N 1
ATOM 758 C CA . TRP A 1 95 ? 23.857 51.025 21.069 1.00 5.94 95 TRP X CA 1
ATOM 759 C C . TRP A 1 95 ? 25.336 50.899 21.361 1.00 5.76 95 TRP X C 1
ATOM 760 O O . TRP A 1 95 ? 25.871 51.482 22.311 1.00 6.05 95 TRP X O 1
ATOM 771 N N . LEU A 1 96 ? 25.992 50.134 20.478 1.00 6.02 96 LEU X N 1
ATOM 772 C CA . LEU A 1 96 ? 27.455 50.050 20.394 1.00 6.19 96 LEU X CA 1
ATOM 773 C C . LEU A 1 96 ? 27.846 50.419 18.963 1.00 6.43 96 LEU X C 1
ATOM 774 O O . LEU A 1 96 ? 27.322 49.844 18.009 1.00 6.80 96 LEU X O 1
ATOM 779 N N . LEU A 1 97 ? 28.771 51.369 18.837 1.00 6.49 97 LEU X N 1
ATOM 780 C CA . LEU A 1 97 ? 29.298 51.853 17.566 1.00 6.72 97 LEU X CA 1
ATOM 781 C C . LEU A 1 97 ? 30.743 51.362 17.469 1.00 6.72 97 LEU X C 1
ATOM 782 O O . LEU A 1 97 ? 31.606 51.790 18.247 1.00 7.15 97 LEU X O 1
ATOM 787 N N . ARG A 1 98 ? 30.973 50.437 16.542 1.00 6.94 98 ARG X N 1
ATOM 788 C CA . ARG A 1 98 ? 32.284 49.843 16.317 1.00 7.20 98 ARG X CA 1
ATOM 789 C C . ARG A 1 98 ? 32.988 50.552 15.165 1.00 7.33 98 ARG X C 1
ATOM 790 O O . ARG A 1 98 ? 32.487 50.573 14.035 1.00 8.06 98 ARG X O 1
ATOM 798 N N . SER A 1 99 ? 34.148 51.124 15.465 1.00 7.84 99 SER X N 1
ATOM 799 C CA . SER A 1 99 ? 35.032 51.660 14.450 1.00 8.57 99 SER X CA 1
ATOM 800 C C . SER A 1 99 ? 36.013 50.593 13.972 1.00 8.38 99 SER X C 1
ATOM 801 O O . SE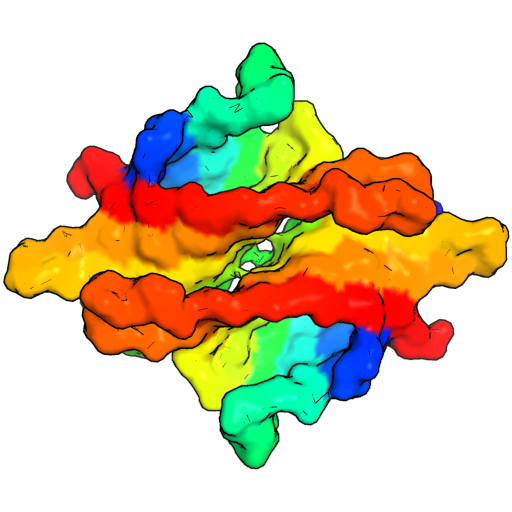R A 1 99 ? 36.363 49.653 14.679 1.00 9.44 99 SER X O 1
ATOM 804 N N . SER A 1 100 ? 36.495 50.790 12.760 1.00 9.14 100 SER X N 1
ATOM 805 C CA . SER A 1 100 ? 37.566 49.980 12.211 1.00 9.81 100 SER X CA 1
ATOM 806 C C . SER A 1 100 ? 38.908 50.504 12.689 1.00 10.82 100 SER X C 1
ATOM 807 O O . SER A 1 100 ? 39.203 51.682 12.534 1.00 12.57 100 SER X O 1
ATOM 810 N N . VAL A 1 101 ? 39.719 49.643 13.278 1.00 10.78 101 VAL X N 1
ATOM 811 C CA . VAL A 1 101 ? 41.088 49.998 13.620 1.00 11.79 101 VAL X CA 1
ATOM 812 C C . VAL A 1 101 ? 42.064 49.139 12.820 1.00 12.41 101 VAL X C 1
ATOM 813 O O . VAL A 1 101 ? 41.702 48.128 12.224 1.00 12.75 101 VAL X O 1
ATOM 817 N N . ASN A 1 102 ? 43.319 49.572 12.809 1.00 14.33 102 ASN X N 1
ATOM 818 C CA . ASN A 1 102 ? 44.332 49.045 11.899 1.00 16.13 102 ASN X CA 1
ATOM 819 C C . ASN A 1 102 ? 44.735 47.618 12.204 1.00 15.84 102 ASN X C 1
ATOM 820 O O . ASN A 1 102 ? 45.025 46.828 11.296 1.00 16.82 102 ASN X O 1
ATOM 825 N N . ASP A 1 103 ? 44.809 47.302 13.484 1.00 15.55 103 ASP X N 1
ATOM 826 C CA . ASP A 1 103 ? 45.191 45.975 13.927 1.00 15.71 103 ASP X CA 1
ATOM 827 C C . ASP A 1 103 ? 44.720 45.760 15.347 1.00 15.01 103 ASP X C 1
ATOM 828 O O . ASP A 1 103 ? 44.212 46.687 16.004 1.00 13.69 103 ASP X O 1
ATOM 833 N N . ILE A 1 104 ? 44.876 44.536 15.816 1.00 15.68 104 ILE X N 1
ATOM 834 C CA . ILE A 1 104 ? 44.297 44.112 17.071 1.00 16.39 104 ILE X CA 1
ATOM 835 C C . ILE A 1 104 ? 44.831 44.881 18.280 1.00 15.88 104 ILE X C 1
ATOM 836 O O . ILE A 1 104 ? 44.140 44.993 19.284 1.00 15.88 104 ILE X O 1
ATOM 841 N N . SER A 1 105 ? 46.041 45.427 18.182 1.00 15.73 105 SER X N 1
ATOM 842 C CA . SER A 1 105 ? 46.600 46.233 19.266 1.00 15.28 105 SER X CA 1
ATOM 843 C C . SER A 1 105 ? 45.795 47.516 19.562 1.00 14.36 105 SER X C 1
ATOM 844 O O . SER A 1 105 ? 45.925 48.078 20.647 1.00 14.88 105 SER X O 1
ATOM 847 N N . TYR A 1 106 ? 44.972 47.967 18.610 1.00 13.24 106 TYR X N 1
ATOM 848 C CA . TYR A 1 106 ? 44.131 49.155 18.797 1.00 12.64 106 TYR X CA 1
ATOM 849 C C . TYR A 1 106 ? 42.692 48.806 19.174 1.00 11.36 106 TYR X C 1
ATOM 850 O O . TYR A 1 106 ? 41.852 49.699 19.299 1.00 11.26 106 TYR X O 1
ATOM 859 N N . ASP A 1 107 ? 42.398 47.523 19.347 1.00 10.59 107 ASP X N 1
ATOM 860 C CA . ASP A 1 107 ? 41.017 47.099 19.581 1.00 9.85 107 ASP X CA 1
ATOM 861 C C . ASP A 1 107 ? 40.376 47.799 20.776 1.00 9.17 107 ASP X C 1
ATOM 862 O O . ASP A 1 107 ? 39.178 48.094 20.745 1.00 9.17 107 ASP X O 1
ATOM 867 N N . TRP A 1 108 ? 41.169 48.067 21.808 1.00 9.73 108 TRP X N 1
ATOM 868 C CA . TRP A 1 108 ? 40.649 48.638 23.046 1.00 9.64 108 TRP X CA 1
ATOM 869 C C . TRP A 1 108 ? 39.861 49.933 22.838 1.00 9.40 108 TRP X C 1
ATOM 870 O O . TRP A 1 108 ? 38.980 50.229 23.622 1.00 9.77 108 TRP X O 1
ATOM 881 N N A LYS A 1 109 ? 40.209 50.708 21.815 0.50 9.35 109 LYS X N 1
ATOM 882 N N B LYS A 1 109 ? 40.182 50.702 21.815 0.50 9.28 109 LYS X N 1
ATOM 883 C CA A LYS A 1 109 ? 39.627 52.033 21.598 0.50 9.47 109 LYS X CA 1
ATOM 884 C CA B LYS A 1 109 ? 39.569 52.011 21.652 0.50 9.40 109 LYS X CA 1
ATOM 885 C C A LYS A 1 109 ? 38.508 52.056 20.560 0.50 8.97 109 LYS X C 1
ATOM 886 C C B LYS A 1 109 ? 38.492 52.056 20.577 0.50 9.00 109 LYS X C 1
ATOM 887 O O A LYS A 1 109 ? 38.083 53.139 20.148 0.50 9.41 109 LYS X O 1
ATOM 888 O O B LYS A 1 109 ? 37.915 53.119 20.350 0.50 9.62 109 LYS X O 1
ATOM 899 N N . ALA A 1 110 ? 38.060 50.888 20.108 1.00 8.52 110 ALA X N 1
ATOM 900 C CA . ALA A 1 110 ? 37.209 50.817 18.929 1.00 8.36 110 ALA X CA 1
ATOM 901 C C . ALA A 1 110 ? 35.702 50.865 19.162 1.00 7.47 110 ALA X C 1
ATOM 902 O O . ALA A 1 110 ? 34.962 50.855 18.178 1.00 8.13 110 ALA X O 1
ATOM 904 N N . THR A 1 111 ? 35.230 50.878 20.410 1.00 7.42 111 THR X N 1
ATOM 905 C CA . THR A 1 111 ? 33.794 50.736 20.666 1.00 7.14 111 THR X CA 1
ATOM 906 C C . THR A 1 111 ? 33.244 51.869 21.522 1.00 6.99 111 THR X C 1
ATOM 907 O O . THR A 1 111 ? 33.633 52.040 22.677 1.00 8.01 111 THR X O 1
ATOM 911 N N . ARG A 1 112 ? 32.315 52.630 20.944 1.00 6.96 112 ARG X N 1
ATOM 912 C CA . ARG A 1 112 ? 31.569 53.667 21.652 1.00 6.98 112 ARG X CA 1
ATOM 913 C C . ARG A 1 112 ? 30.188 53.115 22.048 1.00 6.67 112 ARG X C 1
ATOM 914 O O . ARG A 1 112 ? 29.665 52.193 21.404 1.00 7.04 112 ARG X O 1
ATOM 922 N N . VAL A 1 113 ? 29.633 53.674 23.110 1.00 6.58 113 VAL X N 1
ATOM 923 C CA . VAL A 1 113 ? 28.357 53.250 23.647 1.00 6.47 113 VAL X CA 1
ATOM 924 C C . VAL A 1 113 ? 27.464 54.470 23.863 1.00 6.22 113 VAL X C 1
ATOM 925 O O . VAL A 1 113 ? 27.935 55.554 24.187 1.00 7.65 113 VAL X O 1
ATOM 929 N N . GLY A 1 114 ? 26.165 54.270 23.745 1.00 5.99 114 GLY X N 1
ATOM 930 C CA . GLY A 1 114 ? 25.205 55.317 24.038 1.00 6.02 114 GLY X CA 1
ATOM 931 C C . GLY A 1 114 ? 23.778 54.810 24.061 1.00 6.04 114 GLY X C 1
ATOM 932 O O . GLY A 1 114 ? 23.529 53.601 24.058 1.00 6.47 114 GLY X O 1
ATOM 933 N N . TYR A 1 115 ? 22.856 55.765 24.094 1.00 6.44 115 TYR X N 1
ATOM 934 C CA . TYR A 1 115 ? 21.426 55.487 24.163 1.00 6.62 115 TYR X CA 1
ATOM 935 C C . TYR A 1 115 ? 20.708 56.176 23.030 1.00 6.68 115 TYR X C 1
ATOM 936 O O . TYR A 1 115 ? 21.211 57.115 22.430 1.00 7.36 115 TYR X O 1
ATOM 945 N N . ASN A 1 116 ? 19.478 55.767 22.759 1.00 6.50 116 ASN X N 1
ATOM 946 C CA . ASN A 1 116 ? 18.585 56.552 21.932 1.00 6.57 116 ASN X CA 1
ATOM 947 C C . ASN A 1 116 ? 17.149 56.186 22.247 1.00 6.69 116 ASN X C 1
ATOM 948 O O . ASN A 1 116 ? 16.798 55.011 22.319 1.00 8.31 116 ASN X O 1
ATOM 953 N N . ASN A 1 117 ? 16.305 57.205 22.348 1.00 6.91 117 ASN X N 1
ATOM 954 C CA . ASN A 1 117 ? 14.870 57.039 22.491 1.00 7.47 117 ASN X CA 1
ATOM 955 C C . ASN A 1 117 ? 14.216 57.393 21.177 1.00 7.17 117 ASN X C 1
ATOM 956 O O . ASN A 1 117 ? 14.510 58.445 20.619 1.00 8.35 117 ASN X O 1
ATOM 961 N N . PHE A 1 118 ? 13.352 56.511 20.671 1.00 7.25 118 PHE X N 1
ATOM 962 C CA . PHE A 1 118 ? 12.681 56.731 19.391 1.00 7.75 118 PHE X CA 1
ATOM 963 C C . PHE A 1 118 ? 11.174 56.837 19.613 1.00 7.72 118 PHE X C 1
ATOM 964 O O . PHE A 1 118 ? 10.589 56.108 20.418 1.00 8.76 118 PHE X O 1
ATOM 972 N N . THR A 1 119 ? 10.553 57.720 18.828 1.00 8.34 119 THR X N 1
ATOM 973 C CA . THR A 1 119 ? 9.102 57.802 18.740 1.00 9.77 119 THR X CA 1
ATOM 974 C C . THR A 1 119 ? 8.705 57.834 17.269 1.00 9.71 119 THR X C 1
ATOM 975 O O . THR A 1 119 ? 9.515 58.093 16.392 1.00 9.16 119 THR X O 1
ATOM 979 N N A ARG A 1 120 ? 7.438 57.549 17.001 0.50 13.25 120 ARG X N 1
ATOM 980 N N B ARG A 1 120 ? 7.433 57.579 16.999 0.50 13.25 120 A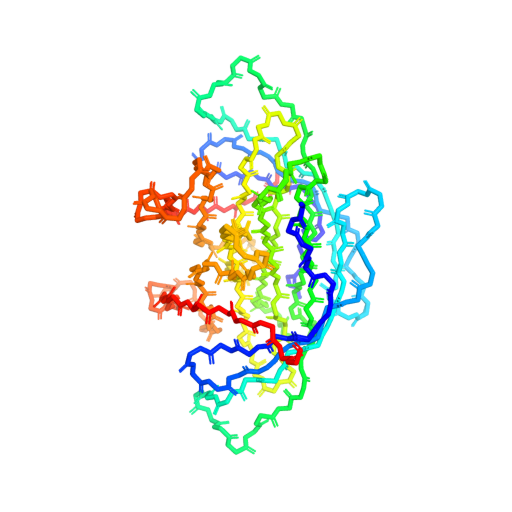RG X N 1
ATOM 981 C CA . ARG A 1 120 ? 6.981 57.431 15.623 1.00 10.99 120 ARG X CA 1
ATOM 982 C C . ARG A 1 120 ? 6.930 58.769 14.922 1.00 11.27 120 ARG X C 1
ATOM 983 O O . ARG A 1 120 ? 6.603 59.796 15.513 1.00 12.30 120 ARG X O 1
ATOM 991 N N . LEU A 1 121 ? 7.256 58.769 13.648 1.00 12.17 121 LEU X N 1
ATOM 992 C CA . LEU A 1 121 ? 7.231 60.047 12.959 1.00 16.17 121 LEU X CA 1
ATOM 993 C C . LEU A 1 121 ? 5.816 60.632 12.930 1.00 19.11 121 LEU X C 1
ATOM 994 O O . LEU A 1 121 ? 5.611 61.797 13.305 1.00 20.44 121 LEU X O 1
ATOM 999 N N . SER A 1 122 ? 4.851 59.802 12.534 1.00 22.10 122 SER X N 1
ATOM 1000 C CA . SER A 1 122 ? 3.460 60.216 12.407 1.00 24.18 122 SER X CA 1
ATOM 1001 C C . SER A 1 122 ? 2.541 59.428 13.341 1.00 24.97 122 SER X C 1
ATOM 1002 O O . SER A 1 122 ? 2.764 58.279 13.727 1.00 26.36 122 SER X O 1
ATOM 1005 N N . LYS B 1 3 ? 42.491 38.404 3.969 1.00 26.15 203 LYS Y N 1
ATOM 1006 C CA . LYS B 1 3 ? 41.066 38.771 4.221 1.00 26.53 203 LYS Y CA 1
ATOM 1007 C C . LYS B 1 3 ? 40.454 37.872 5.299 1.00 25.02 203 LYS Y C 1
ATOM 1008 O O . LYS B 1 3 ? 40.551 36.645 5.234 1.00 25.41 203 LYS Y O 1
ATOM 1014 N N . CYS B 1 4 ? 39.824 38.512 6.285 1.00 23.07 204 CYS Y N 1
ATOM 1015 C CA . CYS B 1 4 ? 39.237 37.861 7.449 1.00 21.78 204 CYS Y CA 1
ATOM 1016 C C . CYS B 1 4 ? 37.781 37.579 7.110 1.00 21.84 204 CYS Y C 1
ATOM 1017 O O . CYS B 1 4 ? 37.014 38.506 6.826 1.00 22.40 204 CYS Y O 1
ATOM 1020 N N . SER B 1 5 ? 37.414 36.299 7.120 1.00 21.87 205 SER Y N 1
ATOM 1021 C CA . SER B 1 5 ? 36.069 35.852 6.764 1.00 21.89 205 SER Y CA 1
ATOM 1022 C C . SER B 1 5 ? 35.258 35.444 8.006 1.00 21.07 205 SER Y C 1
ATOM 1023 O O . SER B 1 5 ? 35.802 34.854 8.941 1.00 21.25 205 SER Y O 1
ATOM 1026 N N . LEU B 1 6 ? 33.966 35.774 7.994 1.00 20.08 206 LEU Y N 1
ATOM 1027 C CA . LEU B 1 6 ? 33.023 35.421 9.080 1.00 19.15 206 LEU Y CA 1
ATOM 1028 C C . LEU B 1 6 ? 32.304 34.092 8.875 1.00 18.23 206 LEU Y C 1
ATOM 1029 O O . LEU B 1 6 ? 31.940 33.441 9.839 1.00 16.97 206 LEU Y O 1
ATOM 1034 N N . THR B 1 7 ? 32.037 33.724 7.625 1.00 17.89 207 THR Y N 1
ATOM 1035 C CA . THR B 1 7 ? 31.423 32.433 7.327 1.00 17.22 207 THR Y CA 1
ATOM 1036 C C . THR B 1 7 ? 32.231 31.320 7.985 1.00 16.60 207 THR Y C 1
ATOM 1037 O O . THR B 1 7 ? 33.449 31.298 7.876 1.00 18.37 207 THR Y O 1
ATOM 1041 N N . GLY B 1 8 ? 31.546 30.410 8.673 1.00 15.18 208 GLY Y N 1
ATOM 1042 C CA . GLY B 1 8 ? 32.175 29.266 9.304 1.00 14.44 208 GLY Y CA 1
ATOM 1043 C C . GLY B 1 8 ? 31.731 29.046 10.738 1.00 12.61 208 GLY Y C 1
ATOM 1044 O O . GLY B 1 8 ? 30.682 29.520 11.161 1.00 13.50 208 GLY Y O 1
ATOM 1045 N N A LYS B 1 9 ? 32.503 28.269 11.496 0.50 12.01 209 LYS Y N 1
ATOM 1046 N N B LYS B 1 9 ? 32.567 28.349 11.473 0.50 12.40 209 LYS Y N 1
ATOM 1047 C CA A LYS B 1 9 ? 32.127 27.862 12.855 0.50 11.18 209 LYS Y CA 1
ATOM 1048 C CA B LYS B 1 9 ? 32.239 27.888 12.795 0.50 11.92 209 LYS Y CA 1
ATOM 1049 C C A LYS B 1 9 ? 33.127 28.404 13.880 0.50 11.13 209 LYS Y C 1
ATOM 1050 C C B LYS B 1 9 ? 33.158 28.615 13.756 0.50 11.59 209 LYS Y C 1
ATOM 1051 O O A LYS B 1 9 ? 34.326 28.199 13.784 0.50 10.72 209 LYS Y O 1
ATOM 1052 O O B LYS B 1 9 ? 34.356 28.783 13.449 0.50 11.35 209 LYS Y O 1
ATOM 1063 N N . TRP B 1 10 ? 32.593 29.066 14.889 1.00 10.98 210 TRP Y N 1
ATOM 1064 C CA . TRP B 1 10 ? 33.349 29.832 15.870 1.00 11.25 210 TRP Y CA 1
ATOM 1065 C C . TRP B 1 10 ? 33.024 29.406 17.283 1.00 10.93 210 TRP Y C 1
ATOM 1066 O O . TRP B 1 10 ? 31.909 28.977 17.562 1.00 11.95 210 TRP Y O 1
ATOM 1077 N N . THR B 1 11 ? 33.984 29.597 18.186 1.00 11.26 211 THR Y N 1
ATOM 1078 C CA . THR B 1 11 ? 33.754 29.438 19.612 1.00 11.66 211 THR Y CA 1
ATOM 1079 C C . THR B 1 11 ? 34.270 30.669 20.344 1.00 10.99 211 THR Y C 1
ATOM 1080 O O . THR B 1 11 ? 35.219 31.307 19.902 1.00 12.38 211 THR Y O 1
ATOM 1084 N N . ASN B 1 12 ? 33.656 31.008 21.462 1.00 10.50 212 ASN Y N 1
ATOM 1085 C CA . ASN B 1 12 ? 34.129 32.140 22.236 1.00 9.97 212 ASN Y CA 1
ATOM 1086 C C . ASN B 1 12 ? 34.671 31.728 23.596 1.00 10.37 212 ASN Y C 1
ATOM 1087 O O . ASN B 1 12 ? 34.674 30.550 23.966 1.00 11.43 212 ASN Y O 1
ATOM 1092 N N . ASN B 1 13 ? 35.150 32.724 24.32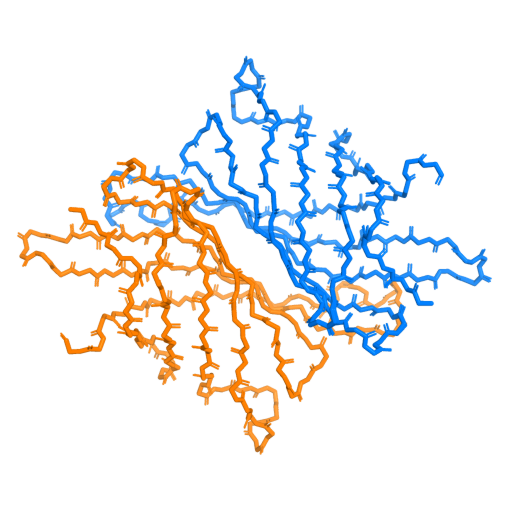6 1.00 10.33 213 ASN Y N 1
ATOM 1093 C CA . ASN B 1 13 ? 35.837 32.504 25.595 1.00 11.05 213 ASN Y CA 1
ATOM 1094 C C . ASN B 1 13 ? 34.933 31.959 26.704 1.00 11.44 213 ASN Y C 1
ATOM 1095 O O . ASN B 1 13 ? 35.439 31.501 27.730 1.00 13.55 213 ASN Y O 1
ATOM 1100 N N . LEU B 1 14 ? 33.615 32.019 26.520 1.00 11.38 214 LEU Y N 1
ATOM 1101 C CA . LEU B 1 14 ? 32.667 31.406 27.453 1.00 11.96 214 LEU Y CA 1
ATOM 1102 C C . LEU B 1 14 ? 32.288 29.974 27.059 1.00 12.10 214 LEU Y C 1
ATOM 1103 O O . LEU B 1 14 ? 31.541 29.315 27.782 1.00 13.30 214 LEU Y O 1
ATOM 1108 N N . GLY B 1 15 ? 32.773 29.503 25.916 1.00 11.14 215 GLY Y N 1
ATOM 1109 C CA . GLY B 1 15 ? 32.420 28.182 25.427 1.00 11.26 215 GLY Y CA 1
ATOM 1110 C C . GLY B 1 15 ? 31.213 28.135 24.508 1.00 10.46 215 GLY Y C 1
ATOM 1111 O O . GLY B 1 15 ? 30.820 27.053 24.087 1.00 11.58 215 GLY Y O 1
ATOM 1112 N N . SER B 1 16 ? 30.623 29.287 24.197 1.00 9.88 216 SER Y N 1
ATOM 1113 C CA . SER B 1 16 ? 29.526 29.340 23.249 1.00 9.57 216 SER Y CA 1
ATOM 1114 C C . SER B 1 16 ? 30.060 29.074 21.852 1.00 9.87 216 SER Y C 1
ATOM 1115 O O . SER B 1 16 ? 31.225 29.319 21.591 1.00 11.28 216 SER Y O 1
ATOM 1118 N N . ILE B 1 17 ? 29.198 28.579 20.965 1.00 9.66 217 ILE Y N 1
ATOM 1119 C CA . ILE B 1 17 ? 29.585 28.349 19.585 1.00 10.43 217 ILE Y CA 1
ATOM 1120 C C . ILE B 1 17 ? 28.544 28.969 18.671 1.00 9.59 217 ILE Y C 1
ATOM 1121 O O . ILE B 1 17 ? 27.372 29.133 19.032 1.00 10.89 217 ILE Y O 1
ATOM 1126 N N . MET B 1 18 ? 28.979 29.334 17.483 1.00 9.14 218 MET Y N 1
ATOM 1127 C CA . MET B 1 18 ? 28.066 29.802 16.452 1.00 9.45 218 MET Y CA 1
ATOM 1128 C C . MET B 1 18 ? 28.550 29.352 15.086 1.00 9.16 218 MET Y C 1
ATOM 1129 O O . MET B 1 18 ? 29.741 29.174 14.854 1.00 10.56 218 MET Y O 1
ATOM 1134 N N . THR B 1 19 ? 27.590 29.173 14.191 1.00 9.37 219 THR Y N 1
ATOM 1135 C CA . THR B 1 19 ? 27.878 28.936 12.797 1.00 10.99 219 THR Y CA 1
ATOM 1136 C C . THR B 1 19 ? 27.285 30.087 12.017 1.00 11.44 219 THR Y C 1
ATOM 1137 O O . THR B 1 19 ? 26.165 30.529 12.283 1.00 12.40 219 THR Y O 1
ATOM 1141 N N . ILE B 1 20 ? 28.061 30.587 11.064 1.00 12.52 220 ILE Y N 1
ATOM 1142 C CA . ILE B 1 20 ? 27.647 31.668 10.190 1.00 12.80 220 ILE Y CA 1
ATOM 1143 C C . ILE B 1 20 ? 27.700 31.153 8.767 1.00 12.98 220 ILE Y C 1
ATOM 1144 O O . ILE B 1 20 ? 28.687 30.531 8.353 1.00 13.42 220 ILE Y O 1
ATOM 1149 N N . ARG B 1 21 ? 26.620 31.388 8.035 1.00 13.90 221 ARG Y N 1
ATOM 1150 C CA . ARG B 1 21 ? 26.478 30.920 6.662 1.00 14.60 221 ARG Y CA 1
ATOM 1151 C C . ARG B 1 21 ? 27.128 31.901 5.671 1.00 14.77 221 ARG Y C 1
ATOM 1152 O O . ARG B 1 21 ? 27.840 32.815 6.075 1.00 14.72 221 ARG Y O 1
ATOM 1160 N N . ALA B 1 22 ? 26.910 31.699 4.374 1.00 15.47 222 ALA Y N 1
ATOM 1161 C CA . ALA B 1 22 ? 27.562 32.503 3.342 1.00 15.75 222 ALA Y CA 1
ATOM 1162 C C . ALA B 1 22 ? 27.188 33.968 3.495 1.00 15.55 222 ALA Y C 1
ATOM 1163 O O . ALA B 1 22 ? 26.045 34.289 3.800 1.00 16.89 222 ALA Y O 1
ATOM 1165 N N . VAL B 1 23 ? 28.159 34.845 3.287 1.00 14.82 223 VAL Y N 1
ATOM 1166 C CA . VAL B 1 23 ? 27.937 36.285 3.359 1.00 14.16 223 VAL Y CA 1
ATOM 1167 C C . VAL B 1 23 ? 27.616 36.766 1.946 1.00 14.35 223 VAL Y C 1
ATOM 1168 O O . VAL B 1 23 ? 28.385 36.511 1.011 1.00 15.68 223 VAL Y O 1
ATOM 1172 N N . ASN B 1 24 ? 26.483 37.438 1.772 1.00 13.70 224 ASN Y N 1
ATOM 1173 C CA . ASN B 1 24 ? 26.085 37.881 0.436 1.00 13.99 224 ASN Y CA 1
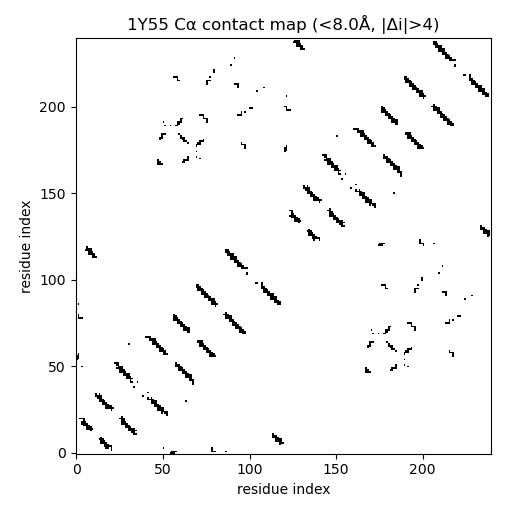ATOM 1174 C C . ASN B 1 24 ? 26.788 39.166 0.029 1.00 14.29 224 ASN Y C 1
ATOM 1175 O O . ASN B 1 24 ? 27.651 39.666 0.741 1.00 14.68 224 ASN Y O 1
ATOM 1180 N N . SER B 1 25 ? 26.465 39.666 -1.167 1.00 15.52 225 SER Y N 1
ATOM 1181 C CA . SER B 1 25 ? 27.169 40.810 -1.759 1.00 16.34 225 SER Y CA 1
ATOM 1182 C C . SER B 1 25 ? 26.999 42.094 -0.953 1.00 15.88 225 SER Y C 1
ATOM 1183 O O . SER B 1 25 ? 27.836 42.994 -1.037 1.00 17.16 225 SER Y O 1
ATOM 1186 N N . ARG B 1 26 ? 25.918 42.161 -0.175 1.00 14.42 226 ARG Y N 1
ATOM 1187 C CA . ARG B 1 26 ? 25.634 43.284 0.705 1.00 13.84 226 ARG Y CA 1
ATOM 1188 C C . ARG B 1 26 ? 26.243 43.113 2.091 1.00 12.42 226 ARG Y C 1
ATOM 1189 O O . ARG B 1 26 ? 26.069 43.968 2.950 1.00 13.29 226 ARG Y O 1
ATOM 1197 N N . GLY B 1 27 ? 26.951 42.006 2.306 1.00 11.67 227 GLY Y N 1
ATOM 1198 C CA . GLY B 1 27 ? 27.552 41.716 3.590 1.00 11.26 227 GLY Y CA 1
ATOM 1199 C C . GLY B 1 27 ? 26.613 41.053 4.591 1.00 9.87 227 GLY Y C 1
ATOM 1200 O O . GLY B 1 27 ? 26.970 40.909 5.747 1.00 10.07 227 GLY Y O 1
ATOM 1201 N N . GLU B 1 28 ? 25.417 40.652 4.170 1.00 10.00 228 GLU Y N 1
ATOM 1202 C CA . GLU B 1 28 ? 24.407 40.111 5.088 1.00 9.85 228 GLU Y CA 1
ATOM 1203 C C . GLU B 1 28 ? 24.633 38.627 5.314 1.00 9.61 228 GLU Y C 1
ATOM 1204 O O . GLU B 1 28 ? 25.024 37.908 4.395 1.00 10.81 228 GLU Y O 1
ATOM 1210 N N . PHE B 1 29 ? 24.377 38.174 6.536 1.00 9.44 229 PHE Y N 1
ATOM 1211 C CA . PHE B 1 29 ? 24.556 36.776 6.885 1.00 9.57 229 PHE Y CA 1
ATOM 1212 C C . PHE B 1 29 ? 23.557 36.333 7.937 1.00 9.05 229 PHE Y C 1
ATOM 1213 O O . PHE B 1 29 ? 23.109 37.126 8.772 1.00 9.60 229 PHE Y O 1
ATOM 1221 N N . THR B 1 30 ? 23.257 35.038 7.893 1.00 9.61 230 THR Y N 1
ATOM 1222 C CA . THR B 1 30 ? 22.487 34.351 8.912 1.00 10.23 230 THR Y CA 1
ATOM 1223 C C . THR B 1 30 ? 23.361 33.313 9.586 1.00 9.21 230 THR Y C 1
ATOM 1224 O O . THR B 1 30 ? 24.464 33.025 9.135 1.00 10.84 230 THR Y O 1
ATOM 1228 N N . GLY B 1 31 ? 22.842 32.747 10.659 1.00 8.52 231 GLY Y N 1
ATOM 1229 C CA . GLY B 1 31 ? 23.526 31.691 11.357 1.00 9.54 231 GLY Y CA 1
ATOM 1230 C C . GLY B 1 31 ? 22.754 31.220 12.561 1.00 8.50 231 GLY Y C 1
ATOM 1231 O O . GLY B 1 31 ? 21.593 31.564 12.760 1.00 8.44 231 GLY Y O 1
ATOM 1232 N N . THR B 1 32 ? 23.422 30.408 13.373 1.00 8.38 232 THR Y N 1
ATOM 1233 C CA . THR B 1 32 ? 22.831 29.764 14.537 1.00 8.07 232 THR Y CA 1
ATOM 1234 C C . THR B 1 32 ? 23.807 29.871 15.693 1.00 8.05 232 THR Y C 1
ATOM 1235 O O . THR B 1 32 ? 25.001 29.613 15.526 1.00 9.15 232 THR Y O 1
ATOM 1239 N N . TYR B 1 33 ? 23.291 30.238 16.865 1.00 8.04 233 TYR Y N 1
ATOM 1240 C CA . TYR B 1 33 ? 24.091 30.495 18.056 1.00 7.96 233 TYR Y CA 1
ATOM 1241 C C . TYR B 1 33 ? 23.696 29.513 19.156 1.00 7.92 233 TYR Y C 1
ATOM 1242 O O . TYR B 1 33 ? 22.518 29.388 19.460 1.00 8.49 233 TYR Y O 1
ATOM 1251 N N . LEU B 1 34 ? 24.689 28.857 19.761 1.00 8.18 234 LEU Y N 1
ATOM 1252 C CA . LEU B 1 34 ? 24.490 28.038 20.956 1.00 8.80 234 LEU Y CA 1
ATOM 1253 C C . LEU B 1 34 ? 25.251 28.680 22.103 1.00 8.63 234 LEU Y C 1
ATOM 1254 O O . LEU B 1 34 ? 26.476 28.591 22.180 1.00 9.53 234 LEU Y O 1
ATOM 1259 N N . THR B 1 35 ? 24.534 29.360 22.988 1.00 8.55 235 THR Y N 1
ATOM 1260 C CA . THR B 1 35 ? 25.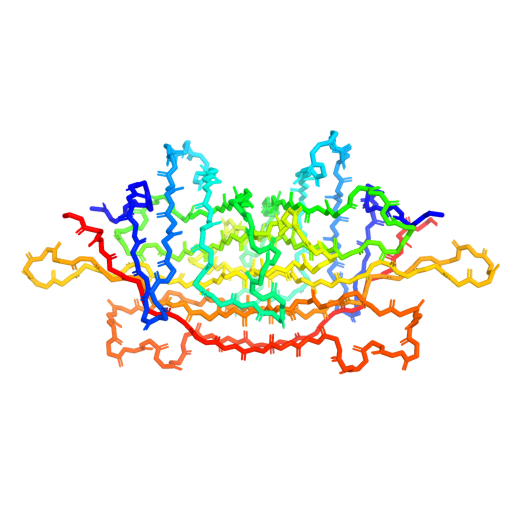186 29.918 24.151 1.00 8.79 235 THR Y CA 1
ATOM 1261 C C . THR B 1 35 ? 25.489 28.820 25.173 1.00 9.31 235 THR Y C 1
ATOM 1262 O O . THR B 1 35 ? 24.693 27.903 25.395 1.00 9.78 235 THR Y O 1
ATOM 1266 N N . ALA B 1 36 ? 26.646 28.937 25.813 1.00 9.24 236 ALA Y N 1
ATOM 1267 C CA . ALA B 1 36 ? 27.050 28.050 26.883 1.00 10.18 236 ALA Y CA 1
ATOM 1268 C C . ALA B 1 36 ? 26.471 28.488 28.221 1.00 10.39 236 ALA Y C 1
ATOM 1269 O O . ALA B 1 36 ? 26.501 27.712 29.171 1.00 11.52 236 ALA Y O 1
ATOM 1271 N N . VAL B 1 37 ? 25.985 29.729 28.306 1.00 9.59 237 VAL Y N 1
ATOM 1272 C CA . VAL B 1 37 ? 25.496 30.322 29.551 1.00 10.08 237 VAL Y CA 1
ATOM 1273 C C . VAL B 1 37 ? 24.181 31.062 29.296 1.00 9.61 237 VAL Y C 1
ATOM 1274 O O . VAL B 1 37 ? 23.908 31.522 28.192 1.00 9.54 237 VAL Y O 1
ATOM 1278 N N . ALA B 1 38 ? 23.369 31.199 30.330 1.00 10.25 238 ALA Y N 1
ATOM 1279 C CA . ALA B 1 38 ? 22.107 31.925 30.215 1.00 10.36 238 ALA Y CA 1
ATOM 1280 C C . ALA B 1 38 ? 21.590 32.265 31.601 1.00 10.95 238 ALA Y C 1
ATOM 1281 O O . ALA B 1 38 ? 22.083 31.737 32.596 1.00 11.68 238 ALA Y O 1
ATOM 1283 N N . ASP B 1 39 ? 20.580 33.123 31.671 1.00 11.30 239 ASP Y N 1
ATOM 1284 C CA . ASP B 1 39 ? 19.868 33.358 32.921 1.00 12.15 239 ASP Y CA 1
ATOM 1285 C C . ASP B 1 39 ? 19.273 32.060 33.468 1.00 12.54 239 ASP Y C 1
ATOM 1286 O O . ASP B 1 39 ? 19.290 31.827 34.678 1.00 14.13 239 ASP Y O 1
ATOM 1291 N N . ASN B 1 40 ? 18.767 31.219 32.567 1.00 12.87 240 ASN Y N 1
ATOM 1292 C CA . ASN B 1 40 ? 18.161 29.936 32.915 1.00 13.58 240 ASN Y CA 1
ATOM 1293 C C . ASN B 1 40 ? 18.747 28.880 31.984 1.00 13.36 240 ASN Y C 1
ATOM 1294 O O . ASN B 1 40 ? 18.165 28.551 30.946 1.00 13.41 240 ASN Y O 1
ATOM 1299 N N . PRO B 1 41 ? 19.936 28.393 32.303 1.00 13.34 241 PRO Y N 1
ATOM 1300 C CA . PRO B 1 41 ? 20.667 27.549 31.344 1.00 13.74 241 PRO Y CA 1
ATOM 1301 C C . PRO B 1 41 ? 19.982 26.225 30.997 1.00 13.31 241 PRO Y C 1
ATOM 1302 O O . PRO B 1 41 ? 20.194 25.704 29.902 1.00 13.40 241 PRO Y O 1
ATOM 1306 N N . GLY B 1 42 ? 19.147 25.703 31.889 1.00 13.54 242 GLY Y N 1
ATOM 1307 C CA . GLY B 1 42 ? 18.366 24.520 31.569 1.00 13.30 242 GLY Y CA 1
ATOM 1308 C C . GLY B 1 42 ? 17.414 24.719 30.398 1.00 12.99 242 GLY Y C 1
ATOM 1309 O O . GLY B 1 42 ? 16.964 23.730 29.815 1.00 14.56 242 GLY Y O 1
ATOM 1310 N N . ASN B 1 43 ? 17.115 25.976 30.054 1.00 12.25 243 ASN Y N 1
ATOM 1311 C CA . ASN B 1 43 ? 16.224 26.299 28.951 1.00 12.07 243 ASN Y CA 1
ATOM 1312 C C . ASN B 1 43 ? 16.919 26.520 27.612 1.00 10.92 243 ASN Y C 1
ATOM 1313 O O . ASN B 1 43 ? 16.237 26.709 26.617 1.00 10.77 243 ASN Y O 1
ATOM 1318 N N . ILE B 1 44 ? 18.244 26.499 27.565 1.00 10.26 244 ILE Y N 1
ATOM 1319 C CA . ILE B 1 44 ? 18.949 26.901 26.346 1.00 9.75 244 ILE Y CA 1
ATOM 1320 C C . ILE B 1 44 ? 18.530 26.044 25.146 1.00 9.90 244 ILE Y C 1
ATOM 1321 O O . ILE B 1 44 ? 18.519 24.806 25.200 1.00 10.89 244 ILE Y O 1
ATOM 1326 N N . THR B 1 45 ? 18.193 26.728 24.053 1.00 9.12 245 THR Y N 1
ATOM 1327 C CA . THR B 1 45 ? 17.987 26.138 22.745 1.00 9.29 245 THR Y CA 1
ATOM 1328 C C . THR B 1 45 ? 18.757 26.945 21.705 1.00 8.56 245 THR Y C 1
ATOM 1329 O O . THR B 1 45 ? 19.160 28.093 21.944 1.00 8.91 245 THR Y O 1
ATOM 1333 N N . LEU B 1 46 ? 18.977 26.330 20.552 1.00 8.13 246 LEU Y N 1
ATOM 1334 C CA . LEU B 1 46 ? 19.644 26.996 19.444 1.00 7.87 246 LEU Y CA 1
ATOM 1335 C C . LEU B 1 46 ? 18.854 28.220 19.004 1.00 7.68 246 LEU Y C 1
ATOM 1336 O O . LEU B 1 46 ? 17.629 28.177 18.913 1.00 8.46 246 LEU Y O 1
ATOM 1341 N N . SER B 1 47 ? 19.557 29.310 18.724 1.00 7.70 247 SER Y N 1
ATOM 1342 C CA . SER B 1 47 ? 18.911 30.573 18.434 1.00 7.84 247 SER Y CA 1
ATOM 1343 C C . SER B 1 47 ? 19.474 31.205 17.166 1.00 7.50 247 SER Y C 1
ATOM 1344 O O . SER B 1 47 ? 20.688 31.192 16.941 1.00 8.19 247 SER Y O 1
ATOM 1347 N N . PRO B 1 48 ? 18.619 31.764 16.321 1.00 7.79 248 PRO Y N 1
ATOM 1348 C CA . PRO B 1 48 ? 19.086 32.338 15.064 1.00 7.76 248 PRO Y CA 1
ATOM 1349 C C . PRO B 1 48 ? 19.766 33.680 15.245 1.00 7.64 248 PRO Y C 1
ATOM 1350 O O . PRO B 1 48 ? 19.427 34.454 16.151 1.00 8.12 248 PRO Y O 1
ATOM 1354 N N . LEU B 1 49 ? 20.700 33.953 14.343 1.00 7.82 249 LEU Y N 1
ATOM 1355 C CA . LEU B 1 49 ? 21.350 35.247 14.274 1.00 8.26 249 LEU Y CA 1
ATOM 1356 C C . LEU B 1 49 ? 21.236 35.811 12.857 1.00 7.79 249 LEU Y C 1
ATOM 1357 O O . LEU B 1 49 ? 21.124 35.072 11.869 1.00 8.43 249 LEU Y O 1
ATOM 1362 N N . LEU B 1 50 ? 21.304 37.131 12.766 1.00 7.84 250 LEU Y N 1
ATOM 1363 C CA . LEU B 1 50 ? 21.175 37.840 11.499 1.00 8.05 250 LEU Y CA 1
ATOM 1364 C C . LEU B 1 50 ? 22.030 39.100 11.606 1.00 7.46 250 LEU Y C 1
ATOM 1365 O O . LEU B 1 50 ? 21.879 39.855 12.578 1.00 7.46 250 LEU Y O 1
ATOM 1370 N N . GLY B 1 51 ? 22.894 39.342 10.634 1.00 7.88 251 GLY Y N 1
ATOM 1371 C CA . GLY B 1 51 ? 23.780 40.489 10.721 1.00 8.15 251 GLY Y CA 1
ATOM 1372 C C . GLY B 1 51 ? 24.303 40.967 9.401 1.00 7.75 251 GLY Y C 1
ATOM 1373 O O . GLY B 1 51 ? 23.919 40.483 8.332 1.00 8.52 251 GLY Y O 1
ATOM 1374 N N . ILE B 1 52 ? 25.189 41.961 9.500 1.00 8.06 252 ILE Y N 1
ATOM 1375 C CA . ILE B 1 52 ? 25.825 42.571 8.333 1.00 8.31 252 ILE Y CA 1
ATOM 1376 C C . ILE B 1 52 ? 27.286 42.844 8.658 1.00 8.38 252 ILE Y C 1
ATOM 1377 O O . ILE B 1 52 ? 27.590 43.386 9.729 1.00 8.58 252 ILE Y O 1
ATOM 1382 N N . GLN B 1 53 ? 28.175 42.490 7.730 1.00 9.37 253 GLN Y N 1
ATOM 1383 C CA . GLN B 1 53 ? 29.572 42.887 7.773 1.00 9.92 253 GLN Y CA 1
ATOM 1384 C C . GLN B 1 53 ? 29.886 43.822 6.618 1.00 10.09 253 GLN Y C 1
ATOM 1385 O O . GLN B 1 53 ? 29.181 43.845 5.606 1.00 11.80 253 GLN Y O 1
ATOM 1391 N N . HIS B 1 54 ? 30.988 44.545 6.744 1.00 9.40 254 HIS Y N 1
ATOM 1392 C CA . HIS B 1 54 ? 31.551 45.241 5.609 1.00 9.85 254 HIS Y CA 1
ATOM 1393 C C . HIS B 1 54 ? 32.234 44.257 4.676 1.00 10.96 254 HIS Y C 1
ATOM 1394 O O . HIS B 1 54 ? 32.869 43.311 5.093 1.00 12.74 254 HIS Y O 1
ATOM 1401 N N . LYS B 1 55 ? 32.103 44.518 3.387 1.00 14.34 255 LYS Y N 1
ATOM 1402 C CA . LYS B 1 55 ? 32.563 43.614 2.341 1.00 16.48 255 LYS Y CA 1
ATOM 1403 C C . LYS B 1 55 ? 33.977 43.878 1.817 1.00 17.20 255 LYS Y C 1
ATOM 1404 O O . LYS B 1 55 ? 34.741 42.922 1.584 1.00 18.82 255 LYS Y O 1
ATOM 1410 N N . ARG B 1 56 ? 34.344 45.137 1.613 1.00 18.57 256 ARG Y N 1
ATOM 1411 C CA . ARG B 1 56 ? 35.626 45.461 0.974 1.00 19.62 256 ARG Y CA 1
ATOM 1412 C C . ARG B 1 56 ? 36.810 45.282 1.920 1.00 18.72 256 ARG Y C 1
ATOM 1413 O O . ARG B 1 56 ? 37.872 44.812 1.512 1.00 18.98 256 ARG Y O 1
ATOM 1421 N N . ALA B 1 57 ? 36.625 45.646 3.186 1.00 17.87 257 ALA Y N 1
ATOM 1422 C CA . ALA B 1 57 ? 37.712 45.652 4.153 1.00 17.15 257 ALA Y CA 1
ATOM 1423 C C . ALA B 1 57 ? 38.292 44.255 4.391 1.00 16.22 257 ALA Y C 1
ATOM 1424 O O . ALA B 1 57 ? 37.566 43.270 4.494 1.00 16.52 257 ALA Y O 1
ATOM 1426 N N A SER B 1 58 ? 39.610 44.159 4.489 0.50 15.74 258 SER Y N 1
ATOM 1427 N N B SER B 1 58 ? 39.613 44.210 4.490 0.50 15.64 258 SER Y N 1
ATOM 1428 C CA A SER B 1 58 ? 40.234 42.878 4.812 0.50 14.96 258 SER Y CA 1
ATOM 1429 C CA B SER B 1 58 ? 40.326 42.991 4.825 0.50 14.77 258 SER Y CA 1
ATOM 1430 C C A SER B 1 58 ? 40.012 42.473 6.274 0.50 13.43 258 SER Y C 1
ATOM 1431 C C B SER B 1 58 ? 39.995 42.508 6.238 0.50 13.32 258 SER Y C 1
ATOM 1432 O O A SER B 1 58 ? 40.032 41.291 6.587 0.50 13.17 258 SER Y O 1
ATOM 1433 O O B SER B 1 58 ? 39.888 41.317 6.465 0.50 13.02 258 SER Y O 1
ATOM 1438 N N . GLN B 1 59 ? 39.830 43.449 7.164 1.00 12.61 259 GLN Y N 1
ATOM 1439 C CA . GLN B 1 59 ? 39.522 43.172 8.567 1.00 11.55 259 GLN Y CA 1
ATOM 1440 C C . GLN B 1 59 ? 38.222 43.904 8.884 1.00 11.03 259 GLN Y C 1
ATOM 1441 O O . GLN B 1 59 ? 38.226 44.998 9.461 1.00 11.39 259 GLN Y O 1
ATOM 1447 N N . PRO B 1 60 ? 37.102 43.346 8.425 1.00 10.41 260 PRO Y N 1
ATOM 1448 C CA . PRO B 1 60 ? 35.832 44.085 8.483 1.00 10.41 260 PRO Y CA 1
ATOM 1449 C C . PRO B 1 60 ? 35.260 44.237 9.878 1.00 9.17 260 PRO Y C 1
ATOM 1450 O O . PRO B 1 60 ? 35.390 43.347 10.715 1.00 9.56 260 PRO Y O 1
ATOM 1454 N N . THR B 1 61 ? 34.571 45.358 10.091 1.00 8.70 261 THR Y N 1
ATOM 1455 C CA . THR B 1 61 ? 33.651 45.467 11.217 1.00 8.11 261 THR Y CA 1
ATOM 1456 C C . THR B 1 61 ? 32.320 44.803 10.806 1.00 8.00 261 THR Y C 1
ATOM 1457 O O . THR B 1 61 ? 32.008 44.618 9.622 1.00 8.50 261 THR Y O 1
ATOM 1461 N N . PHE B 1 62 ? 31.533 44.466 11.819 1.00 7.72 262 PHE Y N 1
ATOM 1462 C CA . PHE B 1 62 ? 30.282 43.752 11.605 1.00 7.94 262 PHE Y CA 1
ATOM 1463 C C . PHE B 1 62 ? 29.406 43.913 12.832 1.00 7.23 262 PHE Y C 1
ATOM 1464 O O . PHE B 1 62 ? 29.856 44.333 13.893 1.00 7.71 262 PHE Y O 1
ATOM 1472 N N . GLY B 1 63 ? 28.144 43.545 12.673 1.00 7.11 263 GLY Y N 1
ATOM 1473 C CA . GLY B 1 63 ? 27.222 43.417 13.776 1.00 7.18 263 GLY Y CA 1
ATOM 1474 C C . GLY B 1 63 ? 26.254 42.293 13.507 1.00 6.88 263 GLY Y C 1
ATOM 1475 O O . GLY B 1 63 ? 26.012 41.941 12.339 1.00 7.62 263 GLY Y O 1
ATOM 1476 N N . PHE B 1 64 ? 25.697 41.708 14.564 1.00 7.08 264 PHE Y N 1
ATOM 1477 C CA . PHE B 1 64 ? 24.595 40.772 14.390 1.00 7.29 264 PHE Y CA 1
ATOM 1478 C C . PHE B 1 64 ? 23.709 40.771 15.624 1.00 6.70 264 PHE Y C 1
ATOM 1479 O O . PHE B 1 64 ? 24.132 41.137 16.722 1.00 7.50 264 PHE Y O 1
ATOM 1487 N N . THR B 1 65 ? 22.474 40.342 15.405 1.00 6.68 265 THR Y N 1
ATOM 1488 C CA . THR B 1 65 ? 21.459 40.180 16.430 1.00 6.78 265 THR Y CA 1
ATOM 1489 C C . THR B 1 65 ? 21.199 38.694 16.633 1.00 6.71 265 THR Y C 1
ATOM 1490 O O . THR B 1 65 ? 21.056 37.960 15.645 1.00 7.61 265 THR Y O 1
ATOM 1494 N N . VAL B 1 66 ? 21.109 38.270 17.888 1.00 6.65 266 VAL Y N 1
ATOM 1495 C CA . VAL B 1 66 ? 20.662 36.937 18.255 1.00 7.03 266 VAL Y CA 1
ATOM 1496 C C . VAL B 1 66 ? 19.296 37.053 18.918 1.00 7.09 266 VAL Y C 1
ATOM 1497 O O . VAL B 1 66 ? 19.143 37.723 19.947 1.00 7.66 266 VAL Y O 1
ATOM 1501 N N . HIS B 1 67 ? 18.304 36.438 18.276 1.00 7.39 267 HIS Y N 1
ATOM 1502 C CA . HIS B 1 67 ? 16.969 36.319 18.847 1.00 7.69 267 HIS Y CA 1
ATOM 1503 C C . HIS B 1 67 ? 16.937 35.040 19.673 1.00 7.59 267 HIS Y C 1
ATOM 1504 O O . HIS B 1 67 ? 16.874 33.937 19.126 1.00 8.12 267 HIS Y O 1
ATOM 1511 N N . TRP B 1 68 ? 17.010 35.161 20.992 1.00 7.62 268 TRP Y N 1
ATOM 1512 C CA . TRP B 1 68 ? 17.023 33.974 21.819 1.00 7.49 268 TRP Y CA 1
ATOM 1513 C C . TRP B 1 68 ? 15.687 33.244 21.701 1.00 7.94 268 TRP Y C 1
ATOM 1514 O O . TRP B 1 68 ? 14.627 33.841 21.864 1.00 8.80 268 TRP Y O 1
ATOM 1525 N N . ASN B 1 69 ? 15.756 31.948 21.410 1.00 8.17 269 ASN Y N 1
ATOM 1526 C CA . ASN B 1 69 ? 14.550 31.157 21.175 1.00 8.71 269 ASN Y CA 1
ATOM 1527 C C . ASN B 1 69 ? 13.946 30.569 22.440 1.00 8.85 269 ASN Y C 1
ATOM 1528 O O . ASN B 1 69 ? 12.963 29.834 22.370 1.00 10.82 269 ASN Y O 1
ATOM 1533 N N . PHE B 1 70 ? 14.518 30.916 23.590 1.00 8.73 270 PHE Y N 1
ATOM 1534 C CA . PHE B 1 70 ? 14.127 30.346 24.866 1.00 9.05 270 PHE Y CA 1
ATOM 1535 C C . PHE B 1 70 ? 13.913 31.401 25.944 1.00 8.98 270 PHE Y C 1
ATOM 1536 O O . PHE B 1 70 ? 13.686 31.044 27.102 1.00 10.07 270 PHE Y O 1
ATOM 1544 N N . SER B 1 71 ? 13.975 32.668 25.583 1.00 8.81 271 SER Y N 1
ATOM 1545 C CA . SER B 1 71 ? 13.666 33.749 26.510 1.00 9.18 271 SER Y CA 1
ATOM 1546 C C . SER B 1 71 ? 13.136 34.923 25.704 1.00 8.73 271 SER Y C 1
ATOM 1547 O O . SER B 1 71 ? 13.135 34.897 24.476 1.00 9.48 271 SER Y O 1
ATOM 1550 N N . GLU B 1 72 ? 12.721 35.966 26.417 1.00 8.37 272 GLU Y N 1
ATOM 1551 C CA . GLU B 1 72 ? 12.237 37.187 25.781 1.00 8.36 272 GLU Y CA 1
ATOM 1552 C C . GLU B 1 72 ? 13.355 38.180 25.489 1.00 7.78 272 GLU Y C 1
ATOM 1553 O O . GLU B 1 72 ? 13.093 39.270 24.983 1.00 8.58 272 GLU Y O 1
ATOM 1559 N N . SER B 1 73 ? 14.593 37.792 25.758 1.00 8.07 273 SER Y N 1
ATOM 1560 C CA . SER B 1 73 ? 15.732 38.669 25.591 1.00 7.70 273 SER Y CA 1
ATOM 1561 C C . SER B 1 73 ? 16.273 38.659 24.172 1.00 7.33 273 SER Y C 1
ATOM 1562 O O . SER B 1 73 ? 15.971 37.775 23.373 1.00 7.69 273 SER Y O 1
ATOM 1565 N N . THR B 1 74 ? 17.119 39.647 23.882 1.00 7.30 274 THR Y N 1
ATOM 1566 C CA . THR B 1 74 ? 17.819 39.772 22.607 1.00 6.88 274 THR Y CA 1
ATOM 1567 C C . THR B 1 74 ? 19.235 40.234 22.893 1.00 6.63 274 THR Y C 1
ATOM 1568 O O . THR 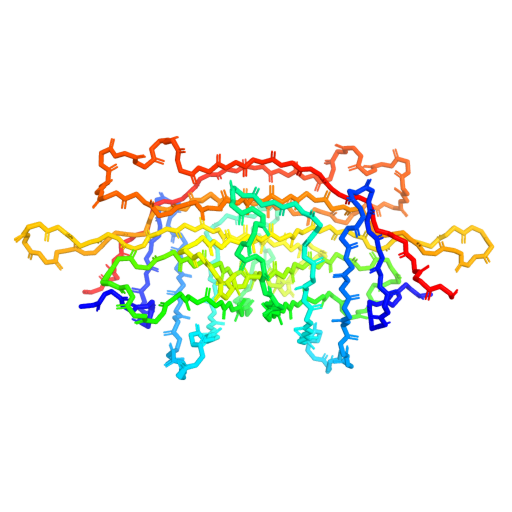B 1 74 ? 19.424 41.069 23.760 1.00 7.29 274 THR Y O 1
ATOM 1572 N N . THR B 1 75 ? 20.217 39.712 22.163 1.00 6.74 275 THR Y N 1
ATOM 1573 C CA . THR B 1 75 ? 21.587 40.222 22.242 1.00 6.56 275 THR Y CA 1
ATOM 1574 C C . THR B 1 75 ? 22.018 40.751 20.892 1.00 6.52 275 THR Y C 1
ATOM 1575 O O . THR B 1 75 ? 21.699 40.161 19.862 1.00 7.58 275 THR Y O 1
ATOM 1579 N N . VAL B 1 76 ? 22.775 41.852 20.914 1.00 6.44 276 VAL Y N 1
ATOM 1580 C CA . VAL B 1 76 ? 23.500 42.311 19.749 1.00 6.40 276 VAL Y CA 1
ATOM 1581 C C . VAL B 1 76 ? 24.991 42.237 20.038 1.00 6.12 276 VAL Y C 1
ATOM 1582 O O . VAL B 1 76 ? 25.436 42.544 21.135 1.00 6.84 276 VAL Y O 1
ATOM 1586 N N . PHE B 1 77 ? 25.755 41.828 19.028 1.00 6.58 277 PHE Y N 1
ATOM 1587 C CA . PHE B 1 77 ? 27.205 41.782 19.042 1.00 6.89 277 PHE Y CA 1
ATOM 1588 C C . PHE B 1 77 ? 27.732 42.682 17.940 1.00 6.90 277 PHE Y C 1
ATOM 1589 O O . PHE B 1 77 ? 27.199 42.680 16.840 1.00 7.04 277 PHE Y O 1
ATOM 1597 N N . THR B 1 78 ? 28.805 43.419 18.218 1.00 6.95 278 THR Y N 1
ATOM 1598 C CA . THR B 1 78 ? 29.523 44.144 17.171 1.00 7.20 278 THR Y CA 1
ATOM 1599 C C . THR B 1 78 ? 31.013 43.964 17.403 1.00 7.23 278 THR Y C 1
ATOM 1600 O O . THR B 1 78 ? 31.460 43.763 18.518 1.00 9.70 278 THR Y O 1
ATOM 1604 N N . GLY B 1 79 ? 31.800 44.034 16.353 1.00 7.24 279 GLY Y N 1
ATOM 1605 C CA . GLY B 1 79 ? 33.216 43.837 16.493 1.00 8.01 279 GLY Y CA 1
ATOM 1606 C C . GLY B 1 79 ? 33.923 43.907 15.172 1.00 7.72 279 GLY Y C 1
ATOM 1607 O O . GLY B 1 79 ? 33.393 44.413 14.181 1.00 7.97 279 GLY Y O 1
ATOM 1608 N N . GLN B 1 80 ? 35.146 43.395 15.183 1.00 8.19 280 GLN Y N 1
ATOM 1609 C CA . GLN B 1 80 ? 36.003 43.403 14.016 1.00 8.50 280 GLN Y CA 1
ATOM 1610 C C . GLN B 1 80 ? 36.707 42.053 13.922 1.00 9.04 280 GLN Y C 1
ATOM 1611 O O . GLN B 1 80 ? 37.060 41.443 14.932 1.00 9.83 280 GLN Y O 1
ATOM 1617 N N . CYS B 1 81 ? 36.873 41.588 12.694 1.00 9.58 281 CYS Y N 1
ATOM 1618 C CA . CYS B 1 81 ? 37.586 40.350 12.387 1.00 11.49 281 CYS Y CA 1
ATOM 1619 C C . CYS B 1 81 ? 39.033 40.728 12.084 1.00 11.95 281 CYS Y C 1
ATOM 1620 O O . CYS B 1 81 ? 39.289 41.443 11.127 1.00 13.25 281 CYS Y O 1
ATOM 1623 N N . PHE B 1 82 ? 39.964 40.260 12.908 1.00 12.11 282 PHE Y N 1
ATOM 1624 C CA . PHE B 1 82 ? 41.388 40.479 12.699 1.00 12.81 282 PHE Y CA 1
ATOM 1625 C C . PHE B 1 82 ? 42.072 39.199 12.237 1.00 14.04 282 PHE Y C 1
ATOM 1626 O O . PHE B 1 82 ? 41.718 38.109 12.668 1.00 14.56 282 PHE Y O 1
ATOM 1634 N N . ILE B 1 83 ? 43.066 39.363 11.361 1.00 16.32 283 ILE Y N 1
ATOM 1635 C CA . ILE B 1 83 ? 43.962 38.278 10.921 1.00 19.08 283 ILE Y CA 1
ATOM 1636 C C . ILE B 1 83 ? 45.407 38.615 11.277 1.00 20.73 283 ILE Y C 1
ATOM 1637 O O . ILE B 1 83 ? 45.905 39.682 10.915 1.00 20.27 283 ILE Y O 1
ATOM 1642 N N . ASP B 1 84 ? 46.091 37.690 11.946 1.00 23.03 284 ASP Y N 1
ATOM 1643 C CA . ASP B 1 84 ? 47.488 37.899 12.338 1.00 25.36 284 ASP Y CA 1
ATOM 1644 C C . ASP B 1 84 ? 48.452 37.467 11.221 1.00 27.86 284 ASP Y C 1
ATOM 1645 O O . ASP B 1 84 ? 48.018 37.151 10.110 1.00 27.48 284 ASP Y O 1
ATOM 1650 N N . ARG B 1 85 ? 49.752 37.469 11.517 1.00 31.06 285 ARG Y N 1
ATOM 1651 C CA . ARG B 1 85 ? 50.788 37.159 10.522 1.00 33.93 285 ARG Y CA 1
ATOM 1652 C C . ARG B 1 85 ? 50.660 35.754 9.918 1.00 33.64 285 ARG Y C 1
ATOM 1653 O O . ARG B 1 85 ? 51.011 35.543 8.755 1.00 34.11 285 ARG Y O 1
ATOM 1661 N N . ASN B 1 86 ? 50.167 34.806 10.713 1.00 33.26 286 ASN Y N 1
ATOM 1662 C CA . ASN B 1 86 ? 50.043 33.405 10.298 1.00 32.86 286 ASN Y CA 1
ATOM 1663 C C . ASN B 1 86 ? 48.676 33.018 9.718 1.00 31.59 286 ASN Y C 1
ATOM 1664 O O . ASN B 1 86 ? 48.434 31.842 9.440 1.00 31.67 286 ASN Y O 1
ATOM 1669 N N . GLY B 1 87 ? 47.786 33.995 9.544 1.00 29.97 287 GLY Y N 1
ATOM 1670 C CA . GLY B 1 87 ? 46.465 33.748 8.987 1.00 28.56 287 GLY Y CA 1
ATOM 1671 C C . GLY B 1 87 ? 45.429 33.298 10.008 1.00 26.96 287 GLY Y C 1
ATOM 1672 O O . GLY B 1 87 ? 44.352 32.829 9.633 1.00 27.23 287 GLY Y O 1
ATOM 1673 N N . LYS B 1 88 ? 45.750 33.433 11.293 1.00 24.99 288 LYS Y N 1
ATOM 1674 C CA . LYS B 1 88 ? 44.807 33.120 12.366 1.00 23.49 288 LYS Y CA 1
ATOM 1675 C C . LYS B 1 88 ? 43.835 34.282 12.582 1.00 20.64 288 LYS Y C 1
ATOM 1676 O O . LYS B 1 88 ? 44.245 35.427 12.779 1.00 20.04 288 LYS Y O 1
ATOM 1682 N N . GLU B 1 89 ? 42.547 33.959 12.564 1.00 17.52 289 GLU Y N 1
ATOM 1683 C CA . GLU B 1 89 ? 41.489 34.938 12.743 1.00 15.99 289 GLU Y CA 1
ATOM 1684 C C . GLU B 1 89 ? 40.971 34.991 14.179 1.00 14.83 289 GLU Y C 1
ATOM 1685 O O . GLU B 1 89 ? 40.862 33.975 14.864 1.00 16.06 289 GLU Y O 1
ATOM 1691 N N . VAL B 1 90 ? 40.615 36.193 14.611 1.00 13.52 290 VAL Y N 1
ATOM 1692 C CA . VAL B 1 90 ? 39.923 36.393 15.869 1.00 12.93 290 VAL Y CA 1
ATOM 1693 C C . VAL B 1 90 ? 38.832 37.424 15.650 1.00 11.99 290 VAL Y C 1
ATOM 1694 O O . VAL B 1 90 ? 39.065 38.439 15.011 1.00 12.98 290 VAL Y O 1
ATOM 1698 N N . LEU B 1 91 ? 37.641 37.153 16.171 1.00 10.30 291 LEU Y N 1
ATOM 1699 C CA . LEU B 1 91 ? 36.618 38.193 16.272 1.00 9.89 291 LEU Y CA 1
ATOM 1700 C C . LEU B 1 91 ? 36.714 38.807 17.662 1.00 9.65 291 LEU Y C 1
ATOM 1701 O O . LEU B 1 91 ? 36.545 38.130 18.666 1.00 10.89 291 LEU Y O 1
ATOM 1706 N N . LYS B 1 92 ? 37.002 40.101 17.706 1.00 9.29 292 LYS Y N 1
ATOM 1707 C CA . LYS B 1 92 ? 36.952 40.890 18.923 1.00 8.98 292 LYS Y CA 1
ATOM 1708 C C . LYS B 1 92 ? 35.598 41.551 18.946 1.00 8.67 292 LYS Y C 1
ATOM 1709 O O . LYS B 1 92 ? 35.276 42.323 18.048 1.00 9.35 292 LYS Y O 1
ATOM 1715 N N . THR B 1 93 ? 34.784 41.241 19.953 1.00 8.61 293 THR Y N 1
ATOM 1716 C CA . THR B 1 93 ? 33.418 41.745 20.024 1.00 8.46 293 THR Y CA 1
ATOM 1717 C C . THR B 1 93 ? 33.057 42.310 21.381 1.00 8.20 293 THR Y C 1
ATOM 1718 O O . THR B 1 93 ? 33.622 41.964 22.419 1.00 8.75 293 THR Y O 1
ATOM 1722 N N . MET B 1 94 ? 32.043 43.183 21.329 1.00 7.83 294 MET Y N 1
ATOM 1723 C CA . MET B 1 94 ? 31.322 43.649 22.507 1.00 7.81 294 MET Y CA 1
ATOM 1724 C C . MET B 1 94 ? 29.841 43.424 22.241 1.00 7.16 294 MET Y C 1
ATOM 1725 O O . MET B 1 94 ? 29.396 43.431 21.096 1.00 7.63 294 MET Y O 1
ATOM 1730 N N . TRP B 1 95 ? 29.088 43.212 23.312 1.00 6.67 295 TRP Y N 1
ATOM 1731 C CA . TRP B 1 95 ? 27.681 42.894 23.206 1.00 6.71 295 TRP Y CA 1
ATOM 1732 C C . TRP B 1 95 ? 26.844 43.666 24.209 1.00 6.35 295 TRP Y C 1
ATOM 1733 O O . TRP B 1 95 ? 27.316 44.107 25.249 1.00 6.59 295 TRP Y O 1
ATOM 1744 N N . LEU B 1 96 ? 25.569 43.814 23.832 1.00 6.46 296 LEU Y N 1
ATOM 1745 C CA . LEU B 1 96 ? 24.509 44.302 24.706 1.00 6.44 296 LEU Y CA 1
ATOM 1746 C C . LEU B 1 96 ? 23.415 43.232 24.734 1.00 6.27 296 LEU Y C 1
ATOM 1747 O O . LEU B 1 96 ? 22.943 42.788 23.688 1.00 7.04 296 LEU Y O 1
ATOM 1752 N N . LEU B 1 97 ? 23.013 42.849 25.939 1.00 6.56 297 LEU Y N 1
ATOM 1753 C CA . LEU B 1 97 ? 21.977 41.842 26.194 1.00 6.83 297 LEU Y CA 1
ATOM 1754 C C . LEU B 1 97 ? 20.792 42.595 26.802 1.00 6.46 297 LEU Y C 1
ATOM 1755 O O . LEU B 1 97 ? 20.880 43.114 27.905 1.00 6.97 297 LEU Y O 1
ATOM 1760 N N . ARG B 1 98 ? 19.706 42.664 26.043 1.00 6.82 298 ARG Y N 1
ATOM 1761 C CA . ARG B 1 98 ? 18.488 43.346 26.439 1.00 6.85 298 ARG Y CA 1
ATOM 1762 C C . ARG B 1 98 ? 17.479 42.350 26.999 1.00 6.76 298 ARG Y C 1
ATOM 1763 O O . ARG B 1 98 ? 17.077 41.402 26.310 1.00 7.51 298 ARG Y O 1
ATOM 1771 N N . SER B 1 99 ? 17.051 42.593 28.231 1.00 6.99 299 SER Y N 1
ATOM 1772 C CA . SER B 1 99 ? 15.982 41.833 28.843 1.00 7.85 299 SER Y CA 1
ATOM 1773 C C . SER B 1 99 ? 14.659 42.555 28.639 1.00 7.48 299 SER Y C 1
ATOM 1774 O O . SER B 1 99 ? 14.609 43.771 28.460 1.00 8.24 299 SER Y O 1
ATOM 1777 N N . SER B 1 100 ? 13.580 41.786 28.689 1.00 7.68 300 SER Y N 1
ATOM 1778 C CA . SER B 1 100 ? 12.239 42.327 28.687 1.00 8.03 300 SER Y CA 1
ATOM 1779 C C . SER B 1 100 ? 11.841 42.778 30.078 1.00 8.21 300 SER Y C 1
ATOM 1780 O O . SER B 1 100 ? 11.930 41.994 31.024 1.00 10.11 300 SER Y O 1
ATOM 1783 N N . VAL B 1 101 ? 11.408 44.030 30.199 1.00 7.83 301 VAL Y N 1
ATOM 1784 C CA . VAL B 1 101 ? 10.852 44.519 31.444 1.00 8.38 301 VAL Y CA 1
ATOM 1785 C C . VAL B 1 101 ? 9.402 44.938 31.242 1.00 8.85 301 VAL Y C 1
ATOM 1786 O O . VAL B 1 101 ? 8.914 45.076 30.122 1.00 9.15 301 VAL Y O 1
ATOM 1790 N N . ASN B 1 102 ? 8.706 45.135 32.354 1.00 10.12 302 ASN Y N 1
ATOM 1791 C CA . ASN B 1 102 ? 7.256 45.256 32.291 1.00 11.28 302 ASN Y CA 1
ATOM 1792 C C . ASN B 1 102 ? 6.753 46.554 31.689 1.00 11.44 302 ASN Y C 1
ATOM 1793 O O . ASN B 1 102 ? 5.700 46.593 31.050 1.00 12.56 302 ASN Y O 1
ATOM 1798 N N . ASP B 1 103 ? 7.460 47.632 31.977 1.00 11.46 303 ASP Y N 1
ATOM 1799 C CA . ASP B 1 103 ? 7.070 48.936 31.486 1.00 11.99 303 ASP Y CA 1
ATOM 1800 C C . ASP B 1 103 ? 8.293 49.834 31.509 1.00 11.10 303 ASP Y C 1
ATOM 1801 O O . ASP B 1 103 ? 9.375 49.466 31.994 1.00 10.78 303 ASP Y O 1
ATOM 1806 N N . ILE B 1 104 ? 8.126 51.023 30.976 1.00 11.66 304 ILE Y N 1
ATOM 1807 C CA . ILE B 1 104 ? 9.229 51.910 30.716 1.00 11.57 304 ILE Y CA 1
ATOM 1808 C C . ILE B 1 104 ? 9.934 52.359 32.002 1.00 10.67 304 ILE Y C 1
ATOM 1809 O O . ILE B 1 104 ? 11.105 52.736 31.974 1.00 10.78 304 ILE Y O 1
ATOM 1814 N N . SER B 1 105 ? 9.230 52.327 33.133 1.00 10.28 305 SER Y N 1
ATOM 1815 C CA . SER B 1 10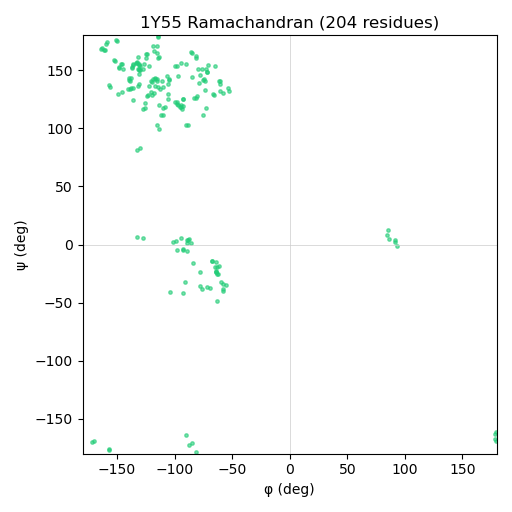5 ? 9.830 52.719 34.410 1.00 10.02 305 SER Y CA 1
ATOM 1816 C C . SER B 1 105 ? 10.916 51.752 34.892 1.00 9.40 305 SER Y C 1
ATOM 1817 O O . SER B 1 105 ? 11.640 52.089 35.816 1.00 10.98 305 SER Y O 1
ATOM 1820 N N . TYR B 1 106 ? 10.989 50.560 34.295 1.00 8.63 306 TYR Y N 1
ATOM 1821 C CA . TYR B 1 106 ? 12.020 49.580 34.605 1.00 8.43 306 TYR Y CA 1
ATOM 1822 C C . TYR B 1 106 ? 13.134 49.562 33.560 1.00 8.10 306 TYR Y C 1
ATOM 1823 O O . TYR B 1 106 ? 14.059 48.752 33.661 1.00 8.28 306 TYR Y O 1
ATOM 1832 N N . ASP B 1 107 ? 13.061 50.436 32.562 1.00 7.87 307 ASP Y N 1
ATOM 1833 C CA . ASP B 1 107 ? 13.995 50.358 31.451 1.00 7.65 307 ASP Y CA 1
ATOM 1834 C C . ASP B 1 107 ? 15.451 50.465 31.893 1.00 7.85 307 ASP Y C 1
ATOM 1835 O O . ASP B 1 107 ? 16.324 49.836 31.298 1.00 7.90 307 ASP Y O 1
ATOM 1840 N N . TRP B 1 108 ? 15.704 51.250 32.938 1.00 8.00 308 TRP Y N 1
ATOM 1841 C CA . TRP B 1 108 ? 17.065 51.500 33.396 1.00 7.97 308 TRP Y CA 1
ATOM 1842 C C . TRP B 1 108 ? 17.863 50.229 33.675 1.00 8.04 308 TRP Y C 1
ATOM 1843 O O . TRP B 1 108 ? 19.082 50.250 33.559 1.00 8.67 308 TRP Y O 1
ATOM 1854 N N A LYS B 1 109 ? 17.187 49.154 34.084 0.50 7.87 309 LYS Y N 1
ATOM 1855 N N B LYS B 1 109 ? 17.209 49.146 34.063 0.50 7.87 309 LYS Y N 1
ATOM 1856 C CA A LYS B 1 109 ? 17.848 47.914 34.510 0.50 8.07 309 LYS Y CA 1
ATOM 1857 C CA B LYS B 1 109 ? 17.935 47.947 34.469 0.50 8.14 309 LYS Y CA 1
ATOM 1858 C C A LYS B 1 109 ? 17.943 46.845 33.423 0.50 7.63 309 LYS Y C 1
ATOM 1859 C C B LYS B 1 109 ? 17.965 46.852 33.414 0.50 7.64 309 LYS Y C 1
ATOM 1860 O O A LYS B 1 109 ? 18.414 45.741 33.701 0.50 8.43 309 LYS Y O 1
ATOM 1861 O O B LYS B 1 109 ? 18.403 45.739 33.705 0.50 8.46 309 LYS Y O 1
ATOM 1872 N N . ALA B 1 110 ? 17.530 47.163 32.193 1.00 7.26 310 ALA Y N 1
ATOM 1873 C CA . ALA B 1 110 ? 17.271 46.131 31.188 1.00 7.17 310 ALA Y CA 1
ATOM 1874 C C . ALA B 1 110 ? 18.435 45.759 30.296 1.00 6.93 310 ALA Y C 1
ATOM 1875 O O . ALA B 1 110 ? 18.259 44.848 29.496 1.00 7.38 310 ALA Y O 1
ATOM 1877 N N . THR B 1 111 ? 19.605 46.403 30.418 1.00 6.83 311 THR Y N 1
ATOM 1878 C CA . THR B 1 111 ? 20.684 46.183 29.456 1.00 6.77 311 THR Y CA 1
ATOM 1879 C C . THR B 1 111 ? 21.992 45.812 30.135 1.00 6.70 311 THR Y C 1
ATOM 1880 O O . THR B 1 111 ? 22.566 46.605 30.879 1.00 7.29 311 THR Y O 1
ATOM 1884 N N . ARG B 1 112 ? 22.455 44.596 29.848 1.00 6.81 312 ARG Y N 1
ATOM 1885 C CA . ARG B 1 112 ? 23.766 44.123 30.267 1.00 7.08 312 ARG Y CA 1
ATOM 1886 C C . ARG B 1 112 ? 24.768 44.291 29.122 1.00 6.90 312 ARG Y C 1
ATOM 1887 O O . ARG B 1 112 ? 24.409 44.298 27.946 1.00 7.39 312 ARG Y O 1
ATOM 1895 N N . VAL B 1 113 ? 26.036 44.430 29.494 1.00 7.01 313 VAL Y N 1
ATOM 1896 C CA . VAL B 1 113 ? 27.118 44.643 28.540 1.00 6.93 313 VAL Y CA 1
ATOM 1897 C C . VAL B 1 113 ? 28.260 43.678 28.843 1.00 6.79 313 VAL Y C 1
ATOM 1898 O O . VAL B 1 113 ? 28.502 43.312 29.992 1.00 8.07 313 VAL Y O 1
ATOM 1902 N N . GLY B 1 114 ? 28.997 43.315 27.811 1.00 7.02 314 GLY Y N 1
ATOM 1903 C CA . GLY B 1 114 ? 30.182 42.495 27.973 1.00 6.91 314 GLY Y CA 1
ATOM 1904 C C . GLY B 1 114 ? 30.975 42.372 26.695 1.00 6.82 314 GLY Y C 1
ATOM 1905 O O . GLY B 1 114 ? 30.742 43.082 25.722 1.00 7.26 314 GLY Y O 1
ATOM 1906 N N . TYR B 1 115 ? 31.947 41.463 26.731 1.00 7.70 315 TYR Y N 1
ATOM 1907 C CA . TYR B 1 115 ? 32.836 41.214 25.615 1.00 7.71 315 TYR Y CA 1
ATOM 1908 C C . TYR B 1 115 ? 32.785 39.756 25.223 1.00 7.43 315 TYR Y C 1
ATOM 1909 O O . TYR B 1 115 ? 32.364 38.911 25.997 1.00 8.47 315 TYR Y O 1
ATOM 1918 N N . ASN B 1 116 ? 33.285 39.445 24.042 1.00 7.63 316 ASN Y N 1
ATOM 1919 C CA . ASN B 1 116 ? 33.585 38.059 23.707 1.00 8.09 316 ASN Y CA 1
ATOM 1920 C C . ASN B 1 116 ? 34.633 38.030 22.617 1.00 8.40 316 ASN Y C 1
ATOM 1921 O O . ASN B 1 116 ? 34.540 38.752 21.631 1.00 9.73 316 ASN Y O 1
ATOM 1926 N N . ASN B 1 117 ? 35.618 37.154 22.784 1.00 8.87 317 ASN Y N 1
ATOM 1927 C CA . ASN B 1 117 ? 36.627 36.901 21.774 1.00 9.36 317 ASN Y CA 1
ATOM 1928 C C . ASN B 1 117 ? 36.309 35.547 21.157 1.00 9.45 317 ASN Y C 1
ATOM 1929 O O . ASN B 1 117 ? 36.161 34.560 21.872 1.00 10.50 317 ASN Y O 1
ATOM 1934 N N . PHE B 1 118 ? 36.164 35.507 19.837 1.00 9.77 318 PHE Y N 1
ATOM 1935 C CA . PHE B 1 118 ? 35.840 34.277 19.120 1.00 10.26 318 PHE Y CA 1
ATOM 1936 C C . PHE B 1 118 ? 37.035 33.833 18.299 1.00 10.75 318 PHE Y C 1
ATOM 1937 O O . PHE B 1 118 ? 37.716 34.645 17.672 1.00 11.46 318 PHE Y O 1
ATOM 1945 N N . THR B 1 119 ? 37.256 32.525 18.273 1.00 11.58 319 THR Y N 1
ATOM 1946 C CA . THR B 1 119 ? 38.228 31.919 17.371 1.00 12.90 319 THR Y CA 1
ATOM 1947 C C . THR B 1 119 ? 37.546 30.836 16.543 1.00 13.52 319 THR Y C 1
ATOM 1948 O O . THR B 1 119 ? 36.485 30.334 16.906 1.00 12.76 319 THR Y O 1
ATOM 1952 N N . ARG B 1 120 ? 38.161 30.482 15.422 1.00 15.19 320 ARG Y N 1
ATOM 1953 C CA . ARG B 1 120 ? 37.587 29.506 14.502 1.00 17.87 320 ARG Y CA 1
ATOM 1954 C C . ARG B 1 120 ? 37.698 28.107 15.083 1.00 19.49 320 ARG Y C 1
ATOM 1955 O O . ARG B 1 120 ? 38.757 27.723 15.577 1.00 19.90 320 ARG Y O 1
ATOM 1963 N N . LEU B 1 121 ? 36.601 27.357 15.040 1.00 21.92 321 LEU Y N 1
ATOM 1964 C CA . LEU B 1 121 ? 36.618 25.932 15.352 1.00 25.01 321 LEU Y CA 1
ATOM 1965 C C . LEU B 1 121 ? 37.228 25.191 14.170 1.00 27.62 321 LEU Y C 1
ATOM 1966 O O . LEU B 1 121 ? 36.631 25.149 13.089 1.00 28.24 321 LEU Y O 1
ATOM 1971 N N . SER B 1 122 ? 38.420 24.631 14.386 1.00 30.33 322 SER Y N 1
ATOM 1972 C CA . SER B 1 122 ? 39.131 23.837 13.380 1.00 32.22 322 SER Y CA 1
ATOM 1973 C C . SER B 1 122 ? 39.582 24.694 12.198 1.00 33.08 322 SER Y C 1
ATOM 1974 O O . SER B 1 122 ? 40.661 25.288 12.229 1.00 34.29 322 SER Y O 1
#

Secondary structure (DSSP, 8-state):
-----EEEEETTS-EEEE----TTSEEEEEEE-S--SSGGG---EEEEEEE-SS-SS-EEEEEEE-TTSS-EEEEEEEEEE-TTS-EEEEEEEEEEPP-SSGGGGGG-EEEEEEEEEE--/-----EEEEETTS-EEEE----TTSEEEEEEE-S--SSGGG---EEEEEEE-SS-SS-EEEEEEE-TTSS-EEEEEEEEEE-TTS-EEEEEEEEEEPP-SSGGGGGG-EEEEEEEEEE--

Sequence (240 aa):
KCSLLTGKKWTNNLGSIMTIRAVNSSRGEFTGTYLTAVADNPGNITLSPLLGIQHKRASSQPTFGFTVHWNFSESTTVFTGQCFIDRRNGKEVLKTMMWLLRSSVNDISYDWKKATRVGYNNFTRLSKCSLTGKKWTNNLGSIMTIRAVNSRGEFTGTYLTAVADNPGNITLSPLLGIQHKRASSQPTFGFTVHWNFSESTTVFTGQCFIDRNGKEVLKTMWLLRSSVNDISYDWKKATRVGYNNFTRLS

Solvent-accessible surface area: 11641 Å² total; per-residue (Å²): 163,4,44,0,56,26,89,0,29,13,77,87,47,2,59,0,45,4,125,82,23,66,102,183,0,52,5,48,1,28,5,78,15,51,84,36,100,92,85,83,82,40,68,94,1,46,1,20,0,3,5,5,81,197,27,58,38,0,1,0,0,0,0,0,29,20,84,42,43,83,13,0,5,0,6,1,0,1,0,8,56,64,233,127,48,112,28,20,0,48,5,68,44,4,35,2,27,49,20,126,58,84,80,99,26,204,120,2,37,102,92,16,130,4,45,0,60,81,107,138,162,2,50,0,53,21,129,0,31,10,78,86,47,2,70,2,54,2,133,83,27,68,94,174,0,46,4,54,3,42,4,65,13,51,78,35,97,92,83,83,83,40,67,106,0,49,3,13,0,3,12,9,83,229,23,62,33,1,2,0,0,0,0,0,25,21,78,40,45,69,12,0,5,0,7,1,0,0,0,5,47,76,241,142,52,119,19,25,0,50,5,56,44,3,34,2,28,51,20,118,60,81,82,99,23,204,120,2,37,98,98,17,129,4,43,0,47,83,81,159

Radius of gyration: 16.99 Å; Cα contacts (8 Å, |Δi|>4): 671; chains: 2; bounding box: 54×42×36 Å

Nearest PDB structures (foldseek):
  2fhl-assembly1_A  TM=1.008E+00  e=4.642E-21  Gallus gallus
  2ofb-assembly1_B-2  TM=1.006E+00  e=9.122E-21  Gallus gallus
  2of8-assembly1_B  TM=1.004E+00  e=1.888E-20  Gallus gallus
  2fhn-assembly1_Y-2  TM=1.007E+00  e=2.716E-20  Gallus gallus
  4bcs-assembly1_A  TM=9.975E-01  e=2.171E-19  Gallus gallus